Protein AF-A0A942S9T7-F1 (afdb_monomer)

Sequence (314 aa):
MVATYFDFAKIQVTQQSIENYLERGRLYEEGHFSYNDVGVSSKTFTFWKSRGLLDFLGKGKWGRLSFMQLTWVKFLETLRQLNVPVLTMQQLYESLFRDAVKNKLAYQKLDQKTNELKIKIKSGTASGDERYVYQSLEASLKNKEWMDILNAESSYFFEYIAHCIYTNERVDCFLHRDGTAHFYMVKQELENSESTYHHKKLEPHLYININQMLSEMIPDRLQAEFIKTDDKIDKREQEVLKQLRNKNVKTVTIHFNDRTKEIERVEFDEHGLIQGDKAEQVMRILGLDNYSTIEINTRDKKTLSFKRKQKRYI

Solvent-accessible surface area (backbone atoms only — not comparable to full-atom values): 18755 Å² total; per-residue (Å²): 144,78,90,82,87,71,82,75,87,81,66,88,86,41,75,69,53,53,53,52,48,56,52,49,48,45,55,46,66,39,58,78,41,56,66,58,81,65,73,46,46,73,68,56,53,51,51,40,48,78,65,58,66,46,59,86,61,50,84,89,58,89,66,47,32,15,51,62,57,42,54,54,54,39,48,54,49,52,38,49,75,72,67,51,54,69,67,39,53,41,50,45,40,42,62,28,35,52,46,20,38,73,71,33,45,46,57,55,53,51,52,52,53,36,50,56,41,51,48,32,51,73,71,67,72,46,54,73,64,52,52,52,50,35,52,54,45,59,53,44,76,69,35,58,70,61,46,56,52,47,18,65,75,36,30,56,58,55,53,53,53,50,44,36,71,74,70,71,41,48,37,44,35,39,37,36,84,90,43,54,70,50,76,42,81,46,54,89,91,50,81,82,68,50,73,84,60,49,72,66,66,75,51,78,57,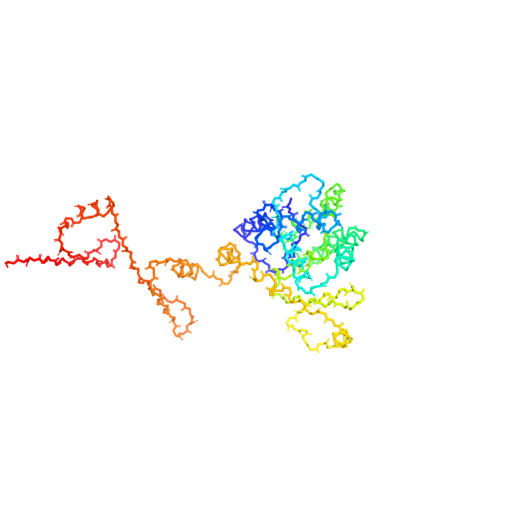49,81,46,58,48,58,60,60,50,53,76,70,48,49,84,69,50,42,65,69,64,62,77,68,52,96,84,63,48,76,69,54,53,51,50,60,53,47,77,67,36,91,38,43,79,47,76,50,78,40,58,35,94,86,81,67,45,83,72,47,78,49,75,48,72,61,80,86,76,64,67,73,65,35,54,52,51,30,60,76,69,71,54,60,87,68,48,48,78,48,78,53,70,80,54,104,85,46,75,46,76,51,78,47,74,68,77,88,131

Structure (mmCIF, N/CA/C/O backbone):
data_AF-A0A942S9T7-F1
#
_entry.id   AF-A0A942S9T7-F1
#
loop_
_atom_site.group_PDB
_atom_site.id
_atom_site.type_symbol
_atom_site.label_atom_id
_atom_site.label_alt_id
_atom_site.label_comp_id
_atom_site.label_asym_id
_atom_site.label_entity_id
_atom_site.label_seq_id
_atom_site.pdbx_PDB_ins_code
_atom_site.Cartn_x
_atom_site.Cartn_y
_atom_site.Cartn_z
_atom_site.occupancy
_atom_site.B_iso_or_equiv
_atom_site.auth_seq_id
_atom_site.auth_comp_id
_atom_site.auth_asym_id
_atom_site.auth_atom_id
_atom_site.pdbx_PDB_model_num
ATOM 1 N N . MET A 1 1 ? 1.225 -6.457 16.353 1.00 29.66 1 MET A N 1
ATOM 2 C CA . MET A 1 1 ? 0.580 -6.255 15.041 1.00 29.66 1 MET A CA 1
ATOM 3 C C . MET A 1 1 ? -0.928 -6.129 15.251 1.00 29.66 1 MET A C 1
ATOM 5 O O . MET A 1 1 ? -1.667 -7.075 15.029 1.00 29.66 1 MET A O 1
ATOM 9 N N . VAL A 1 2 ? -1.346 -5.007 15.861 1.00 28.50 2 VAL A N 1
ATOM 10 C CA . VAL A 1 2 ? -2.742 -4.637 16.197 1.00 28.50 2 VAL A CA 1
ATOM 11 C C . VAL A 1 2 ? -2.801 -3.104 16.372 1.00 28.50 2 VAL A C 1
ATOM 13 O O . VAL A 1 2 ? -1.810 -2.510 16.796 1.00 28.50 2 VAL A O 1
ATOM 16 N N . ALA A 1 3 ? -3.977 -2.507 16.130 1.00 26.41 3 ALA A N 1
ATOM 17 C CA . ALA A 1 3 ? -4.431 -1.173 16.572 1.00 26.41 3 ALA A CA 1
ATOM 18 C C . ALA A 1 3 ? -4.009 0.090 15.786 1.00 26.41 3 ALA A C 1
ATOM 20 O O . ALA A 1 3 ? -4.424 1.177 16.175 1.00 26.41 3 ALA A O 1
ATOM 21 N N . THR A 1 4 ? -3.263 0.002 14.681 1.00 34.31 4 THR A N 1
ATOM 22 C CA . THR A 1 4 ? -2.623 1.201 14.090 1.00 34.31 4 THR A CA 1
ATOM 23 C C . THR A 1 4 ? -3.216 1.706 12.769 1.00 34.31 4 THR A C 1
ATOM 25 O O . THR A 1 4 ? -3.069 2.886 12.471 1.00 34.31 4 THR A O 1
ATOM 28 N N . TYR A 1 5 ? -3.936 0.861 12.022 1.00 36.91 5 TYR A N 1
ATOM 29 C CA . TYR A 1 5 ? -4.553 1.190 10.721 1.00 36.91 5 TYR A CA 1
ATOM 30 C C . TYR A 1 5 ? -6.097 1.184 10.732 1.00 36.91 5 TYR A C 1
ATOM 32 O O . TYR A 1 5 ? -6.729 1.210 9.677 1.00 36.91 5 TYR A O 1
ATOM 40 N N . PHE A 1 6 ? -6.729 1.103 11.906 1.00 38.66 6 PHE A N 1
ATOM 41 C CA . PHE A 1 6 ? -8.144 0.734 12.022 1.00 38.66 6 PHE A CA 1
ATOM 42 C C . PHE A 1 6 ? -9.040 1.919 12.401 1.00 38.66 6 PHE A C 1
ATOM 44 O O . PHE A 1 6 ? -9.093 2.336 13.559 1.00 38.66 6 PHE A O 1
ATOM 51 N N . ASP A 1 7 ? -9.801 2.433 11.432 1.00 31.31 7 ASP A N 1
ATOM 52 C CA . ASP A 1 7 ? -10.897 3.365 11.707 1.00 31.31 7 ASP A CA 1
ATOM 53 C C . ASP A 1 7 ? -12.158 2.596 12.136 1.00 31.31 7 ASP A C 1
ATOM 55 O O . ASP A 1 7 ? -13.016 2.245 11.328 1.00 31.31 7 ASP A O 1
ATOM 59 N N . PHE A 1 8 ? -12.267 2.322 13.439 1.00 33.25 8 PHE A N 1
ATOM 60 C CA . PHE A 1 8 ? -13.356 1.554 14.065 1.00 33.25 8 PHE A CA 1
ATOM 61 C C . PHE A 1 8 ? -14.773 2.172 13.925 1.00 33.25 8 PHE A C 1
ATOM 63 O O . PHE A 1 8 ? -15.726 1.670 14.512 1.00 33.25 8 PHE A O 1
ATOM 70 N N . ALA A 1 9 ? -14.951 3.266 13.179 1.00 26.09 9 ALA A N 1
ATOM 71 C CA . ALA A 1 9 ? -16.137 4.122 13.229 1.00 26.09 9 ALA A CA 1
ATOM 72 C C . ALA A 1 9 ? -17.417 3.594 12.536 1.00 26.09 9 ALA A C 1
ATOM 74 O O . ALA A 1 9 ? -18.438 4.283 12.597 1.00 26.09 9 ALA A O 1
ATOM 75 N N . LYS A 1 10 ? -17.396 2.432 11.860 1.00 30.25 10 LYS A N 1
ATOM 76 C CA . LYS A 1 10 ? -18.531 1.937 11.039 1.00 30.25 10 LYS A CA 1
ATOM 77 C C . LYS A 1 10 ? -18.905 0.452 11.198 1.00 30.25 10 LYS A C 1
ATOM 79 O O . LYS A 1 10 ? -19.749 -0.028 10.450 1.00 30.25 10 LYS A O 1
ATOM 84 N N . ILE A 1 11 ? -18.315 -0.279 12.144 1.00 31.78 11 ILE A N 1
ATOM 85 C CA . ILE A 1 11 ? -18.480 -1.740 12.261 1.00 31.78 11 ILE A CA 1
ATOM 86 C C . ILE A 1 11 ? -19.243 -2.090 13.544 1.00 31.78 11 ILE A C 1
ATOM 88 O O . ILE A 1 11 ? -18.857 -1.648 14.625 1.00 31.78 11 ILE A O 1
ATOM 92 N N . GLN A 1 12 ? -20.289 -2.919 13.451 1.00 27.77 12 GLN A N 1
ATOM 93 C CA . GLN A 1 12 ? -20.875 -3.567 14.631 1.00 27.77 12 GLN A CA 1
ATOM 94 C C . GLN A 1 12 ? -19.981 -4.740 15.044 1.00 27.77 12 GLN A C 1
ATOM 96 O O . GLN A 1 12 ? -20.003 -5.805 14.429 1.00 27.77 12 GLN A O 1
ATOM 101 N N .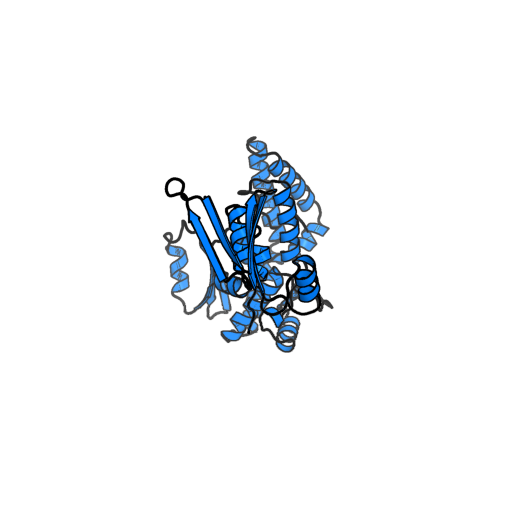 VAL A 1 13 ? -19.148 -4.520 16.061 1.00 31.50 13 VAL A N 1
ATOM 102 C CA . VAL A 1 13 ? -18.107 -5.473 16.452 1.00 31.50 13 VAL A CA 1
ATOM 103 C C . VAL A 1 13 ? -18.729 -6.719 17.087 1.00 31.50 13 VAL A C 1
ATOM 105 O O . VAL A 1 13 ? -19.276 -6.682 18.186 1.00 31.50 13 VAL A O 1
ATOM 108 N N . THR A 1 14 ? -18.607 -7.851 16.399 1.00 31.78 14 THR A N 1
ATOM 109 C CA . THR A 1 14 ? -18.905 -9.185 16.935 1.00 31.78 14 THR A CA 1
ATOM 110 C C . THR A 1 14 ? -17.604 -9.954 17.150 1.00 31.78 14 THR A C 1
ATOM 112 O O . THR A 1 14 ? -16.584 -9.663 16.526 1.00 31.78 14 THR A O 1
ATOM 115 N N . GLN A 1 15 ? -17.606 -10.982 18.000 1.00 29.36 15 GLN A N 1
ATOM 116 C CA . GLN A 1 15 ? -16.400 -11.795 18.219 1.00 29.36 15 GLN A CA 1
ATOM 117 C C . GLN A 1 15 ? -15.876 -12.419 16.908 1.00 29.36 15 GLN A C 1
ATOM 119 O O . GLN A 1 15 ? -14.675 -12.389 16.645 1.00 29.36 15 GLN A O 1
ATOM 124 N N . GLN A 1 16 ? -16.785 -12.864 16.033 1.00 28.80 16 GLN A N 1
ATOM 125 C CA . GLN A 1 16 ? -16.456 -13.363 14.695 1.00 28.80 16 GLN A CA 1
ATOM 126 C C . GLN A 1 16 ? -15.797 -12.287 13.816 1.00 28.80 16 GLN A C 1
ATOM 128 O O . GLN A 1 16 ? -14.856 -12.590 13.082 1.00 28.80 16 GLN A O 1
ATOM 133 N N . SER A 1 17 ? -16.252 -11.027 13.896 1.00 29.25 17 SER A N 1
ATOM 134 C CA . SER A 1 17 ? -15.614 -9.937 13.156 1.00 29.25 17 SER A CA 1
ATOM 135 C C . SER A 1 17 ? -14.206 -9.661 13.685 1.00 29.25 17 SER A C 1
ATOM 137 O O . SER A 1 17 ? -13.301 -9.492 12.879 1.00 29.25 17 SER A O 1
ATOM 139 N N . ILE A 1 18 ? -13.978 -9.681 15.008 1.00 31.16 18 ILE A N 1
ATOM 140 C CA . ILE A 1 18 ? -12.633 -9.511 15.601 1.00 31.16 18 ILE A CA 1
ATOM 141 C C . ILE A 1 18 ? -11.665 -10.582 15.078 1.00 31.16 18 ILE A C 1
ATOM 143 O O . ILE A 1 18 ? -10.558 -10.252 14.655 1.00 31.16 18 ILE A O 1
ATOM 147 N N . GLU A 1 19 ? -12.081 -11.849 15.043 1.00 29.02 19 GLU A N 1
ATOM 148 C CA . GLU A 1 19 ? -11.269 -12.947 14.502 1.00 29.02 19 GLU A CA 1
ATOM 149 C C . GLU A 1 19 ? -10.964 -12.747 13.005 1.00 29.02 19 GLU A C 1
ATOM 151 O O . GLU A 1 19 ? -9.804 -12.847 12.595 1.00 29.02 19 GLU A O 1
ATOM 156 N N . ASN A 1 20 ? -11.958 -12.337 12.206 1.00 36.00 20 ASN A N 1
ATOM 157 C CA . ASN A 1 20 ? -11.766 -11.973 10.798 1.00 36.00 20 ASN A CA 1
ATOM 158 C C . ASN A 1 20 ? -10.836 -10.753 10.617 1.00 36.00 20 ASN A C 1
ATOM 160 O O . ASN A 1 20 ? -10.041 -10.732 9.678 1.00 36.00 20 ASN A O 1
ATOM 164 N N . TYR A 1 21 ? -10.870 -9.751 11.507 1.00 38.91 21 TYR A N 1
ATOM 165 C CA . TYR A 1 21 ? -9.928 -8.621 11.481 1.00 38.91 21 TYR A CA 1
ATOM 166 C C . TYR A 1 21 ? -8.503 -9.044 11.852 1.00 38.91 21 TYR A C 1
ATOM 168 O O . TYR A 1 21 ? -7.550 -8.526 11.274 1.00 38.91 21 TYR A O 1
ATOM 176 N N . LEU A 1 22 ? -8.341 -10.019 12.750 1.00 34.03 22 LEU A N 1
ATOM 177 C CA . LEU A 1 22 ? -7.036 -10.583 13.100 1.00 34.03 22 LEU A CA 1
ATOM 178 C C . LEU A 1 22 ? -6.475 -11.496 11.994 1.00 34.03 22 LEU A C 1
ATOM 180 O O . LEU A 1 22 ? -5.258 -11.566 11.838 1.00 34.03 22 LEU A O 1
ATOM 184 N N . GLU A 1 23 ? -7.304 -12.182 11.199 1.00 37.53 23 GLU A N 1
ATOM 185 C CA . GLU A 1 23 ? -6.859 -12.803 9.934 1.00 37.53 23 GLU A CA 1
ATOM 186 C C . GLU A 1 23 ? -6.515 -11.748 8.863 1.00 37.53 23 GLU A C 1
ATOM 188 O O . GLU A 1 23 ? -5.448 -11.835 8.256 1.00 37.53 23 GLU A O 1
ATOM 193 N N . ARG A 1 24 ? -7.353 -10.711 8.676 1.00 47.66 24 ARG A N 1
ATOM 194 C CA . ARG A 1 24 ? -7.098 -9.591 7.743 1.00 47.66 24 ARG A CA 1
ATOM 195 C C . ARG A 1 24 ? -5.770 -8.891 8.028 1.00 47.66 24 ARG A C 1
ATOM 197 O O . ARG A 1 24 ? -4.967 -8.739 7.115 1.00 47.66 24 ARG A O 1
ATOM 204 N N . GLY A 1 25 ? -5.523 -8.504 9.280 1.00 46.16 25 GLY A N 1
ATOM 205 C CA . GLY A 1 25 ? -4.280 -7.842 9.691 1.00 46.16 25 GLY A CA 1
ATOM 206 C C . GLY A 1 25 ? -3.052 -8.679 9.337 1.00 46.16 25 GLY A C 1
ATOM 207 O O . GLY A 1 25 ? -2.141 -8.192 8.674 1.00 46.16 25 GLY A O 1
ATOM 208 N N . ARG A 1 26 ? -3.091 -9.984 9.639 1.00 41.38 26 ARG A N 1
ATOM 209 C CA . ARG A 1 26 ? -2.035 -10.926 9.246 1.00 41.38 26 ARG A CA 1
ATOM 210 C C . ARG A 1 26 ? -1.851 -11.015 7.726 1.00 41.38 26 ARG A C 1
ATOM 212 O O . ARG A 1 26 ? -0.716 -10.982 7.276 1.00 41.38 26 ARG A O 1
ATOM 219 N N . LEU A 1 27 ? -2.908 -11.019 6.913 1.00 48.50 27 LEU A N 1
ATOM 220 C CA . LEU A 1 27 ? -2.779 -10.969 5.443 1.00 48.50 27 LEU A CA 1
ATOM 221 C C . LEU A 1 27 ? -2.162 -9.656 4.908 1.00 48.50 27 LEU A C 1
ATOM 223 O O . LEU A 1 27 ? -1.470 -9.674 3.885 1.00 48.50 27 LEU A O 1
ATOM 227 N N . TYR A 1 28 ? -2.377 -8.524 5.585 1.00 55.62 28 TYR A N 1
ATOM 228 C CA . TYR A 1 28 ? -1.797 -7.230 5.201 1.00 55.62 28 TYR A CA 1
ATOM 229 C C . TYR A 1 28 ? -0.358 -7.017 5.701 1.00 55.62 28 TYR A C 1
ATOM 231 O O . TYR A 1 28 ? 0.386 -6.254 5.076 1.00 55.62 28 TYR A O 1
ATOM 239 N N . GLU A 1 29 ? 0.050 -7.699 6.775 1.00 52.91 29 GLU A N 1
ATOM 240 C CA . GLU A 1 29 ? 1.322 -7.477 7.485 1.00 52.91 29 GLU A CA 1
ATOM 241 C C . GLU A 1 29 ? 2.323 -8.651 7.353 1.00 52.91 29 GLU A C 1
ATOM 243 O O . GLU A 1 29 ? 3.531 -8.422 7.279 1.00 52.91 29 GLU A O 1
ATOM 248 N N . GLU A 1 30 ? 1.869 -9.906 7.246 1.00 60.19 30 GLU A N 1
ATOM 249 C CA . GLU A 1 30 ? 2.739 -11.083 7.096 1.00 60.19 30 GLU A CA 1
ATOM 250 C C . GLU A 1 30 ? 3.208 -11.303 5.647 1.00 60.19 30 GLU A C 1
ATOM 252 O O . GLU A 1 30 ? 2.481 -11.093 4.674 1.00 60.19 30 GLU A O 1
ATOM 257 N N . GLY A 1 31 ? 4.439 -11.800 5.495 1.00 63.34 31 GLY A N 1
ATOM 258 C CA . GLY A 1 31 ? 5.031 -12.110 4.195 1.00 63.34 31 GLY A CA 1
ATOM 259 C C . GLY A 1 31 ? 4.464 -13.385 3.565 1.00 63.34 31 GLY A C 1
ATOM 260 O O . GLY A 1 31 ? 4.981 -14.478 3.811 1.00 63.34 31 GLY A O 1
ATOM 261 N N . HIS A 1 32 ? 3.477 -13.242 2.678 1.00 69.81 32 HIS A N 1
ATOM 262 C CA . HIS A 1 32 ? 2.863 -14.358 1.939 1.00 69.81 32 HIS A CA 1
ATOM 263 C C . HIS A 1 32 ? 3.165 -14.365 0.434 1.00 69.81 32 HIS A C 1
ATOM 265 O O . HIS A 1 32 ? 3.254 -15.444 -0.153 1.00 69.81 32 HIS A O 1
ATOM 271 N N . PHE A 1 33 ? 3.416 -13.203 -0.172 1.00 75.81 33 PHE A N 1
ATOM 272 C CA . PHE A 1 33 ? 3.515 -13.024 -1.626 1.00 75.81 33 PHE A CA 1
ATOM 273 C C . PHE A 1 33 ? 4.956 -12.972 -2.156 1.00 75.81 33 PHE A C 1
ATOM 275 O O . PHE A 1 33 ? 5.915 -12.754 -1.415 1.00 75.81 33 PHE A O 1
ATOM 282 N N . SER A 1 34 ? 5.121 -13.128 -3.467 1.00 83.94 34 SER A N 1
ATOM 283 C CA . SER A 1 34 ? 6.378 -12.950 -4.197 1.00 83.94 34 SER A CA 1
ATOM 284 C C . SER A 1 34 ? 6.295 -11.766 -5.159 1.00 83.94 34 SER A C 1
ATOM 286 O O . SER A 1 34 ? 5.243 -11.473 -5.716 1.00 83.94 34 SER A O 1
ATOM 288 N N . TYR A 1 35 ? 7.425 -11.116 -5.446 1.00 85.00 35 TYR A N 1
ATOM 289 C CA . TYR A 1 35 ? 7.493 -10.086 -6.493 1.00 85.00 35 TYR A CA 1
ATOM 290 C C . TYR A 1 35 ? 7.140 -10.642 -7.890 1.00 85.00 35 TYR A C 1
ATOM 292 O O . TYR A 1 35 ? 6.641 -9.904 -8.738 1.00 85.00 35 TYR A O 1
ATOM 300 N N . ASN A 1 36 ? 7.331 -11.949 -8.112 1.00 85.12 36 ASN A N 1
ATOM 301 C CA . ASN A 1 36 ? 6.907 -12.628 -9.341 1.00 85.12 36 ASN A CA 1
ATOM 302 C C . ASN A 1 36 ? 5.379 -12.587 -9.539 1.00 85.12 36 ASN A C 1
ATOM 304 O O . ASN A 1 36 ? 4.925 -12.604 -10.681 1.00 85.12 36 ASN A O 1
ATOM 308 N N . ASP A 1 37 ? 4.593 -12.508 -8.458 1.00 81.19 37 ASP A N 1
ATOM 309 C CA . ASP A 1 37 ? 3.123 -12.580 -8.499 1.00 81.19 37 ASP A CA 1
ATOM 310 C C . ASP A 1 37 ? 2.506 -11.347 -9.188 1.00 81.19 37 ASP A C 1
ATOM 312 O O . ASP A 1 37 ? 1.373 -11.392 -9.658 1.00 81.19 37 ASP A O 1
ATOM 316 N N . VAL A 1 38 ? 3.279 -10.259 -9.299 1.00 86.00 38 VAL A N 1
ATOM 317 C CA . VAL A 1 38 ? 2.936 -9.025 -10.029 1.00 86.00 38 VAL A CA 1
ATOM 318 C C . VAL A 1 38 ? 3.792 -8.828 -11.292 1.00 86.00 38 VAL A C 1
ATOM 320 O O . VAL A 1 38 ? 3.919 -7.716 -11.797 1.00 86.00 38 VAL A O 1
ATOM 323 N N . GLY A 1 39 ? 4.391 -9.906 -11.814 1.00 86.06 39 GLY A N 1
ATOM 324 C CA . GLY A 1 39 ? 5.136 -9.927 -13.082 1.00 86.06 39 GLY A CA 1
ATOM 325 C C . GLY A 1 39 ? 6.563 -9.364 -13.031 1.00 86.06 39 GLY A C 1
ATOM 326 O O . GLY A 1 39 ? 7.243 -9.309 -14.057 1.00 86.06 39 GLY A O 1
ATOM 327 N N . VAL A 1 40 ? 7.052 -8.959 -11.857 1.00 90.75 40 VAL A N 1
ATOM 328 C CA . VAL A 1 40 ? 8.379 -8.347 -11.698 1.00 90.75 40 VAL A CA 1
ATOM 329 C C . VAL A 1 40 ? 9.466 -9.421 -11.729 1.00 90.75 40 VAL A C 1
ATOM 331 O O . VAL A 1 40 ? 9.366 -10.443 -11.059 1.00 90.75 40 VAL A O 1
ATOM 334 N N . SER A 1 41 ? 10.553 -9.186 -12.471 1.00 92.19 41 SER A N 1
ATOM 335 C CA . SER A 1 41 ? 11.688 -10.120 -12.496 1.00 92.19 41 SER A CA 1
ATOM 336 C C . SER A 1 41 ? 12.594 -9.970 -11.268 1.00 92.19 41 SER A C 1
ATOM 338 O O . SER A 1 41 ? 12.790 -8.867 -10.755 1.00 92.19 41 SER A O 1
ATOM 340 N N . SER A 1 42 ? 13.268 -11.053 -10.867 1.00 90.25 42 SER A N 1
ATOM 341 C CA . SER A 1 42 ? 14.270 -11.026 -9.785 1.00 90.25 42 SER A CA 1
ATOM 342 C C . SER A 1 42 ? 15.388 -9.993 -10.015 1.00 90.25 42 SER A C 1
ATOM 344 O O . SER A 1 42 ? 15.856 -9.354 -9.070 1.00 90.25 42 SER A O 1
ATOM 346 N N . LYS A 1 43 ? 15.770 -9.750 -11.281 1.00 92.94 43 LYS A N 1
ATOM 347 C CA . LYS A 1 43 ? 16.740 -8.705 -11.655 1.00 92.94 43 LYS A CA 1
ATOM 348 C C . LYS A 1 43 ? 16.173 -7.302 -11.409 1.00 92.94 43 LYS A C 1
ATOM 350 O O . LYS A 1 43 ? 16.853 -6.473 -10.812 1.00 92.94 43 LYS A O 1
ATOM 355 N N . THR A 1 44 ? 14.925 -7.061 -11.816 1.00 94.38 44 THR A N 1
ATOM 356 C CA . THR A 1 44 ? 14.204 -5.791 -11.611 1.00 94.38 44 THR A CA 1
ATOM 357 C C . THR A 1 44 ? 14.040 -5.486 -10.120 1.00 94.38 44 THR A C 1
ATOM 359 O O . THR A 1 44 ? 14.398 -4.402 -9.667 1.00 94.38 44 THR A O 1
ATOM 362 N N . PHE A 1 45 ? 13.589 -6.470 -9.339 1.00 92.81 45 PHE A N 1
ATOM 363 C CA . PHE A 1 45 ? 13.410 -6.352 -7.892 1.00 92.81 45 PHE A CA 1
ATOM 364 C C . PHE A 1 45 ? 14.736 -6.077 -7.162 1.00 92.81 45 PHE A C 1
ATOM 366 O O . PHE A 1 45 ? 14.821 -5.170 -6.333 1.00 92.81 45 PHE A O 1
ATOM 373 N N . THR A 1 46 ? 15.806 -6.797 -7.521 1.00 91.44 46 THR A N 1
ATOM 374 C CA . THR A 1 46 ? 17.155 -6.569 -6.969 1.00 91.44 46 THR A CA 1
ATOM 375 C C . THR A 1 46 ? 17.683 -5.176 -7.325 1.00 91.44 46 THR A C 1
ATOM 377 O O . THR A 1 46 ? 18.250 -4.497 -6.468 1.00 91.44 46 THR A O 1
ATOM 380 N N . PHE A 1 47 ? 17.450 -4.710 -8.557 1.00 94.38 47 PHE A N 1
ATOM 381 C CA . PHE A 1 47 ? 17.803 -3.357 -8.982 1.00 94.38 47 PHE A CA 1
ATOM 382 C C . PHE A 1 47 ? 17.063 -2.295 -8.157 1.00 94.38 47 PHE A C 1
ATOM 384 O O . PHE A 1 47 ? 17.715 -1.426 -7.581 1.00 94.38 47 PHE A O 1
ATOM 391 N N . TRP A 1 48 ? 15.739 -2.387 -8.009 1.00 95.19 48 TRP A N 1
ATOM 392 C CA . TRP A 1 48 ? 14.969 -1.457 -7.173 1.00 95.19 48 TRP A CA 1
ATOM 393 C C . TRP A 1 48 ? 15.422 -1.461 -5.709 1.00 95.19 48 TRP A C 1
ATOM 395 O O . TRP A 1 48 ? 15.590 -0.390 -5.122 1.00 95.19 48 TRP A O 1
ATOM 405 N N . LYS A 1 49 ? 15.728 -2.637 -5.143 1.00 91.69 49 LYS A N 1
ATOM 406 C CA . LYS A 1 49 ? 16.294 -2.752 -3.792 1.00 91.69 49 LYS A CA 1
ATOM 407 C C . LYS A 1 49 ? 17.657 -2.056 -3.679 1.00 91.69 49 LYS A C 1
ATOM 409 O O . LYS A 1 49 ? 17.888 -1.333 -2.718 1.00 91.69 49 LYS A O 1
ATOM 414 N N . SER A 1 50 ? 18.525 -2.183 -4.687 1.00 91.94 50 SER A N 1
ATOM 415 C CA . SER A 1 50 ? 19.813 -1.463 -4.747 1.00 91.94 50 SER A CA 1
ATOM 416 C C . SER A 1 50 ? 19.681 0.060 -4.924 1.00 91.94 50 SER A C 1
ATOM 418 O O . SER A 1 50 ? 20.633 0.793 -4.668 1.00 91.94 50 SER A O 1
ATOM 420 N N . ARG A 1 51 ? 18.502 0.548 -5.339 1.00 94.56 51 ARG A N 1
ATOM 421 C CA . ARG A 1 51 ? 18.169 1.975 -5.501 1.00 94.56 51 ARG A CA 1
ATOM 422 C C . ARG A 1 51 ? 17.395 2.560 -4.310 1.00 94.56 51 ARG A C 1
ATOM 424 O O . ARG A 1 51 ? 16.989 3.717 -4.372 1.00 94.56 51 ARG A O 1
ATOM 431 N N . GLY A 1 52 ? 17.196 1.791 -3.238 1.00 93.06 52 GLY A N 1
ATOM 432 C CA . GLY A 1 52 ? 16.507 2.243 -2.023 1.00 93.06 52 GLY A CA 1
ATOM 433 C C . GLY A 1 52 ? 14.982 2.347 -2.143 1.00 93.06 52 GLY A C 1
ATOM 434 O O . GLY A 1 52 ? 14.337 2.872 -1.245 1.00 93.06 52 GLY A O 1
ATOM 435 N N . LEU A 1 53 ? 14.387 1.828 -3.226 1.00 94.50 53 LEU A N 1
ATOM 436 C CA . LEU A 1 53 ? 12.935 1.866 -3.479 1.00 94.50 53 LEU A CA 1
ATOM 437 C C . LEU A 1 53 ? 12.132 0.850 -2.647 1.00 94.50 53 LEU A C 1
ATOM 439 O O . LEU A 1 53 ? 10.917 0.752 -2.798 1.00 94.50 53 LEU A O 1
ATOM 443 N N . LEU A 1 54 ? 12.823 0.040 -1.840 1.00 92.00 54 LEU A N 1
ATOM 444 C CA . LEU A 1 54 ? 12.290 -1.094 -1.078 1.00 92.00 54 LEU A CA 1
ATOM 445 C C . LEU A 1 54 ? 12.948 -1.181 0.316 1.00 92.00 54 LEU A C 1
ATOM 447 O O . LEU A 1 54 ? 13.110 -2.274 0.864 1.00 92.00 54 LEU A O 1
ATOM 451 N N . ASP A 1 55 ? 13.384 -0.045 0.880 1.00 87.56 55 ASP A N 1
ATOM 452 C CA . ASP A 1 55 ? 14.130 -0.014 2.151 1.00 87.56 55 ASP A CA 1
ATOM 453 C C . ASP A 1 55 ? 13.310 -0.556 3.337 1.00 87.56 55 ASP A C 1
ATOM 455 O O . ASP A 1 55 ? 13.893 -1.126 4.261 1.00 87.56 55 ASP A O 1
ATOM 459 N N . PHE A 1 56 ? 11.973 -0.480 3.276 1.00 80.38 56 PHE A N 1
ATOM 460 C CA . PHE A 1 56 ? 11.053 -1.078 4.258 1.00 80.38 56 PHE A CA 1
ATOM 461 C C . PHE A 1 56 ? 11.216 -2.603 4.424 1.00 80.38 56 PHE A C 1
ATOM 463 O O . PHE A 1 56 ? 10.840 -3.159 5.451 1.00 80.38 56 PHE A O 1
ATOM 470 N N . LEU A 1 57 ? 11.819 -3.307 3.455 1.00 78.38 57 LEU A N 1
ATOM 471 C CA . LEU A 1 57 ? 12.143 -4.733 3.599 1.00 78.38 57 LEU A CA 1
ATOM 472 C C . LEU A 1 57 ? 13.333 -4.978 4.540 1.00 78.38 57 LEU A C 1
ATOM 474 O O . LEU A 1 57 ? 13.532 -6.099 5.008 1.00 78.38 57 LEU A O 1
ATOM 478 N N . GLY A 1 58 ? 14.146 -3.958 4.807 1.00 67.25 58 GLY A N 1
ATOM 479 C CA . GLY A 1 58 ? 15.366 -4.071 5.592 1.00 67.25 58 GLY A CA 1
ATOM 480 C C . GLY A 1 58 ? 16.512 -4.809 4.884 1.00 67.25 58 GLY A C 1
ATOM 481 O O . GLY A 1 58 ? 16.383 -5.452 3.829 1.00 67.25 58 GLY A O 1
ATOM 482 N N . LYS A 1 59 ? 17.696 -4.709 5.495 1.00 56.53 59 LYS A N 1
ATOM 483 C CA . LYS A 1 59 ? 18.910 -5.396 5.034 1.00 56.53 59 LYS A CA 1
ATOM 484 C C . LYS A 1 59 ? 18.781 -6.905 5.282 1.00 56.53 59 LYS A C 1
ATOM 486 O O . LYS A 1 59 ? 18.191 -7.337 6.265 1.00 56.53 59 LYS A O 1
ATOM 491 N N . GLY A 1 60 ? 19.308 -7.718 4.368 1.00 51.56 60 GLY A N 1
ATOM 492 C CA . GLY A 1 60 ? 19.330 -9.184 4.488 1.00 51.56 60 GLY A CA 1
ATOM 493 C C . GLY A 1 60 ? 18.017 -9.921 4.178 1.00 51.56 60 GLY A C 1
ATOM 494 O O . GLY A 1 60 ? 18.087 -11.013 3.621 1.00 51.56 60 GLY A O 1
ATOM 495 N N . LYS A 1 61 ? 16.826 -9.354 4.445 1.00 58.06 61 LYS A N 1
ATOM 496 C CA . LYS A 1 61 ? 15.556 -10.048 4.142 1.00 58.06 61 LYS A CA 1
ATOM 497 C C . LYS A 1 61 ? 15.360 -10.225 2.627 1.00 58.06 61 LYS A C 1
ATOM 499 O O . LYS A 1 61 ? 15.057 -9.266 1.916 1.00 58.06 61 LYS A O 1
ATOM 504 N N . TRP A 1 62 ? 15.467 -11.460 2.146 1.00 60.81 62 TRP A N 1
ATOM 505 C CA . TRP A 1 62 ? 14.901 -11.921 0.869 1.00 60.81 62 TRP A CA 1
ATOM 506 C C . TRP A 1 62 ? 13.555 -12.610 1.139 1.00 60.81 62 TRP A C 1
ATOM 508 O O . TRP A 1 62 ? 13.318 -13.747 0.744 1.00 60.81 62 TRP A O 1
ATOM 518 N N . GLY A 1 63 ? 12.720 -11.937 1.935 1.00 62.78 63 GLY A N 1
ATOM 519 C CA . GLY A 1 63 ? 11.443 -12.459 2.405 1.00 62.78 63 GLY A CA 1
ATOM 520 C C . GLY A 1 63 ? 10.326 -12.279 1.384 1.00 62.78 63 GLY A C 1
ATOM 521 O O . GLY A 1 63 ? 10.402 -11.424 0.500 1.00 62.78 63 GLY A O 1
ATOM 522 N N . ARG A 1 64 ? 9.271 -13.073 1.564 1.00 74.56 64 ARG A N 1
ATOM 523 C CA . ARG A 1 64 ? 7.963 -12.821 0.960 1.00 74.56 64 ARG A CA 1
ATOM 524 C C . ARG A 1 64 ? 7.443 -11.439 1.369 1.00 74.56 64 ARG A C 1
ATOM 526 O O . ARG A 1 64 ? 7.706 -10.982 2.480 1.00 74.56 64 ARG A O 1
ATOM 533 N N . LEU A 1 65 ? 6.695 -10.817 0.472 1.00 80.81 65 LEU A N 1
ATOM 534 C CA . LEU A 1 65 ? 6.063 -9.515 0.650 1.00 80.81 65 LEU A CA 1
ATOM 535 C C . LEU A 1 65 ? 4.722 -9.681 1.371 1.00 80.81 65 LEU A C 1
ATOM 537 O O . LEU A 1 65 ? 4.004 -10.654 1.120 1.00 80.81 65 LEU A O 1
ATOM 541 N N . SER A 1 66 ? 4.361 -8.728 2.228 1.00 79.25 66 SER A N 1
ATOM 542 C CA . SER A 1 66 ? 2.961 -8.570 2.643 1.00 79.25 66 SER A CA 1
ATOM 543 C C . SER A 1 66 ? 2.127 -7.966 1.507 1.00 79.25 66 SER A C 1
ATOM 545 O O . SER A 1 66 ? 2.694 -7.448 0.539 1.00 79.25 66 SER A O 1
ATOM 547 N N . PHE A 1 67 ? 0.791 -7.996 1.592 1.00 79.69 67 PHE A N 1
ATOM 548 C CA . PHE A 1 67 ? -0.043 -7.403 0.536 1.00 79.69 67 PHE A CA 1
ATOM 549 C C . PHE A 1 67 ? 0.277 -5.912 0.323 1.00 79.69 67 PHE A C 1
ATOM 551 O O . PHE A 1 67 ? 0.491 -5.486 -0.808 1.00 79.69 67 PHE A O 1
ATOM 558 N N . MET A 1 68 ? 0.423 -5.135 1.404 1.00 83.94 68 MET A N 1
ATOM 559 C CA . MET A 1 68 ? 0.775 -3.707 1.334 1.00 83.94 68 MET A CA 1
ATOM 560 C C . MET A 1 68 ? 2.139 -3.477 0.661 1.00 83.94 68 MET A C 1
ATOM 562 O O . MET A 1 68 ? 2.311 -2.558 -0.135 1.00 83.94 68 MET A O 1
ATOM 566 N N . GLN A 1 69 ? 3.113 -4.348 0.922 1.00 87.94 69 GLN A N 1
ATOM 567 C CA . GLN A 1 69 ? 4.428 -4.282 0.280 1.00 87.94 69 GLN A CA 1
ATOM 568 C C . GLN A 1 69 ? 4.363 -4.670 -1.208 1.00 87.94 69 GLN A C 1
ATOM 570 O O . GLN A 1 69 ? 5.071 -4.090 -2.033 1.00 87.94 69 GLN A O 1
ATOM 575 N N . LEU A 1 70 ? 3.501 -5.627 -1.565 1.00 88.12 70 LEU A N 1
ATOM 576 C CA . LEU A 1 70 ? 3.279 -6.061 -2.943 1.00 88.12 70 LEU A CA 1
ATOM 577 C C . LEU A 1 70 ? 2.614 -4.966 -3.793 1.00 88.12 70 LEU A C 1
ATOM 579 O O . LEU A 1 70 ? 2.976 -4.813 -4.960 1.00 88.12 70 LEU A O 1
ATOM 583 N N . THR A 1 71 ? 1.689 -4.172 -3.237 1.00 90.62 71 THR A N 1
ATOM 584 C CA . THR A 1 71 ? 1.003 -3.106 -3.998 1.00 90.62 71 THR A CA 1
ATOM 585 C C . THR A 1 71 ? 1.960 -1.988 -4.400 1.00 90.62 71 THR A C 1
ATOM 587 O O . THR A 1 71 ? 1.863 -1.478 -5.516 1.00 90.62 71 THR A O 1
ATOM 590 N N . TRP A 1 72 ? 2.964 -1.677 -3.572 1.00 94.75 72 TRP A N 1
ATOM 591 C CA . TRP A 1 72 ? 4.056 -0.782 -3.967 1.00 94.75 72 TRP A CA 1
ATOM 592 C C . TRP A 1 72 ? 4.931 -1.384 -5.079 1.00 94.75 72 TRP A C 1
ATOM 594 O O . TRP A 1 72 ? 5.304 -0.688 -6.021 1.00 94.75 72 TRP A O 1
ATOM 604 N N . VAL A 1 73 ? 5.214 -2.691 -5.035 1.00 93.94 73 VAL A N 1
ATOM 605 C CA . VAL A 1 73 ? 5.981 -3.384 -6.091 1.00 93.94 73 VAL A CA 1
ATOM 606 C C . VAL A 1 73 ? 5.218 -3.405 -7.428 1.00 93.94 73 VAL A C 1
ATOM 608 O O . VAL A 1 73 ? 5.827 -3.160 -8.470 1.00 93.94 73 VAL A O 1
ATOM 611 N N . LYS A 1 74 ? 3.890 -3.595 -7.419 1.00 93.81 74 LYS A N 1
ATOM 612 C CA . LYS A 1 74 ? 3.022 -3.424 -8.603 1.00 93.81 74 LYS A CA 1
ATOM 613 C C . LYS A 1 74 ? 2.983 -1.970 -9.087 1.00 93.81 74 LYS A C 1
ATOM 615 O O . LYS A 1 74 ? 2.990 -1.741 -10.296 1.00 93.81 74 LYS A O 1
ATOM 620 N N . PHE A 1 75 ? 2.970 -0.989 -8.184 1.00 95.50 75 PHE A N 1
ATOM 621 C CA . PHE A 1 75 ? 2.995 0.430 -8.551 1.00 95.50 75 PHE A CA 1
ATOM 622 C C . PHE A 1 75 ? 4.312 0.809 -9.246 1.00 95.50 75 PHE A C 1
ATOM 624 O O . PHE A 1 75 ? 4.283 1.396 -10.327 1.00 95.50 75 PHE A O 1
ATOM 631 N N . LEU A 1 76 ? 5.464 0.373 -8.717 1.00 96.31 76 LEU A N 1
ATOM 632 C CA . LEU A 1 76 ? 6.768 0.514 -9.382 1.00 96.31 76 LEU A CA 1
ATOM 633 C C . LEU A 1 76 ? 6.805 -0.164 -10.762 1.00 96.31 76 LEU A C 1
ATOM 635 O O . LEU A 1 76 ? 7.379 0.386 -11.701 1.00 96.31 76 LEU A O 1
ATOM 639 N N . GLU A 1 77 ? 6.179 -1.334 -10.909 1.00 95.38 77 GLU A N 1
ATOM 640 C CA . GLU A 1 77 ? 6.082 -2.037 -12.192 1.00 95.38 77 GLU A CA 1
ATOM 641 C C . GLU A 1 77 ? 5.188 -1.294 -13.195 1.00 95.38 77 GLU A C 1
ATOM 643 O O . GLU A 1 77 ? 5.574 -1.133 -14.350 1.00 95.38 77 GLU A O 1
ATOM 648 N N . THR A 1 78 ? 4.056 -0.751 -12.746 1.00 94.50 78 THR A N 1
ATOM 649 C CA . THR A 1 78 ? 3.161 0.094 -13.558 1.00 94.50 78 THR A CA 1
ATOM 650 C C . THR A 1 78 ? 3.897 1.346 -14.047 1.00 94.50 78 THR A C 1
ATOM 652 O O . THR A 1 78 ? 3.913 1.635 -15.242 1.00 94.50 78 THR A O 1
ATOM 655 N N . LEU A 1 79 ? 4.608 2.041 -13.151 1.00 94.88 79 LEU A N 1
ATOM 656 C CA . LEU A 1 79 ? 5.469 3.175 -13.499 1.00 94.88 79 LEU A CA 1
ATOM 657 C C . LEU A 1 79 ? 6.559 2.778 -14.514 1.00 94.88 79 LEU A C 1
ATOM 659 O O . LEU A 1 79 ? 6.810 3.507 -15.473 1.00 94.88 79 LEU A O 1
ATOM 663 N N . ARG A 1 80 ? 7.184 1.603 -14.350 1.00 95.06 80 ARG A N 1
ATOM 664 C CA . ARG A 1 80 ? 8.211 1.089 -15.273 1.00 95.06 80 ARG A CA 1
ATOM 665 C C . ARG A 1 80 ? 7.642 0.787 -16.661 1.00 95.06 80 ARG A C 1
ATOM 667 O O . ARG A 1 80 ? 8.306 1.075 -17.653 1.00 95.06 80 ARG A O 1
ATOM 674 N N . GLN A 1 81 ? 6.436 0.227 -16.743 1.00 94.25 81 GLN A N 1
ATOM 675 C CA . GLN A 1 81 ? 5.739 -0.041 -18.008 1.00 94.25 81 GLN A CA 1
ATOM 676 C C . GLN A 1 81 ? 5.330 1.257 -18.724 1.00 94.25 81 GLN A C 1
ATOM 678 O O . GLN A 1 81 ? 5.413 1.333 -19.948 1.00 94.25 81 GLN A O 1
ATOM 683 N N . LEU A 1 82 ? 5.008 2.311 -17.968 1.00 93.44 82 LEU A N 1
ATOM 684 C CA . LEU A 1 82 ? 4.788 3.674 -18.470 1.00 93.44 82 LEU A CA 1
ATOM 685 C C . LEU A 1 82 ? 6.095 4.445 -18.781 1.00 93.44 82 LEU A C 1
ATOM 687 O O . LEU A 1 82 ? 6.049 5.640 -19.062 1.00 93.44 82 LEU A O 1
ATOM 691 N N . ASN A 1 83 ? 7.257 3.777 -18.765 1.00 94.12 83 ASN A N 1
ATOM 692 C CA . ASN A 1 83 ? 8.592 4.344 -19.016 1.00 94.12 83 ASN A CA 1
ATOM 693 C C . ASN A 1 83 ? 9.009 5.487 -18.064 1.00 94.12 83 ASN A C 1
ATOM 695 O O . ASN A 1 83 ? 9.863 6.308 -18.405 1.00 94.12 83 ASN A O 1
ATOM 699 N N . VAL A 1 84 ? 8.452 5.532 -16.849 1.00 94.81 84 VAL A N 1
ATOM 700 C CA . VAL A 1 84 ? 8.829 6.522 -15.829 1.00 94.81 84 VAL A CA 1
ATOM 701 C C . VAL A 1 84 ? 10.285 6.290 -15.378 1.00 94.81 84 VAL A C 1
ATOM 703 O O . VAL A 1 84 ? 10.649 5.152 -15.061 1.00 94.81 84 VAL A O 1
ATOM 706 N N . PRO A 1 85 ? 11.140 7.331 -15.310 1.00 94.19 85 PRO A N 1
ATOM 707 C CA . PRO A 1 85 ? 12.525 7.182 -14.871 1.00 94.19 85 PRO A CA 1
ATOM 708 C C . PRO A 1 85 ? 12.656 6.674 -13.429 1.00 94.19 85 PRO A C 1
ATOM 710 O O . PRO A 1 85 ? 11.910 7.073 -12.535 1.00 94.19 85 PRO A O 1
ATOM 713 N N . VAL A 1 86 ? 13.694 5.873 -13.160 1.00 95.38 86 VAL A N 1
ATOM 714 C CA . VAL A 1 86 ? 13.986 5.390 -11.795 1.00 95.38 86 VAL A CA 1
ATOM 715 C C . VAL A 1 86 ? 14.261 6.533 -10.807 1.00 95.38 86 VAL A C 1
ATOM 717 O O . VAL A 1 86 ? 13.921 6.412 -9.636 1.00 95.38 86 VAL A O 1
ATOM 720 N N . LEU A 1 87 ? 14.803 7.663 -11.275 1.00 94.75 87 LEU A N 1
ATOM 721 C CA . LEU A 1 87 ? 15.001 8.864 -10.453 1.00 94.75 87 LEU A CA 1
ATOM 722 C C . LEU A 1 87 ? 13.660 9.423 -9.949 1.00 94.75 87 LEU A C 1
ATOM 724 O O . LEU A 1 87 ? 13.533 9.738 -8.769 1.00 94.75 87 LEU A O 1
ATOM 728 N N . THR A 1 88 ? 12.638 9.444 -10.807 1.00 95.12 88 THR A N 1
ATOM 729 C CA . THR A 1 88 ? 11.269 9.819 -10.434 1.00 95.12 88 THR A CA 1
ATOM 730 C C . THR A 1 88 ? 10.680 8.832 -9.432 1.00 95.12 88 THR A C 1
ATOM 732 O O . THR A 1 88 ? 10.156 9.248 -8.406 1.00 95.12 88 THR A O 1
ATOM 735 N N . MET A 1 89 ? 10.857 7.521 -9.638 1.00 96.31 89 MET A N 1
ATOM 736 C CA . MET A 1 89 ? 10.455 6.515 -8.640 1.00 96.31 89 MET A CA 1
ATOM 737 C C . MET A 1 89 ? 11.116 6.758 -7.269 1.00 96.31 89 MET A C 1
ATOM 739 O O . MET A 1 89 ? 10.483 6.538 -6.240 1.00 96.31 89 MET A O 1
ATOM 743 N N . GLN A 1 90 ? 12.370 7.231 -7.237 1.00 95.88 90 GLN A N 1
ATOM 744 C CA . GLN A 1 90 ? 13.080 7.553 -5.993 1.00 95.88 90 GLN A CA 1
ATOM 745 C C . GLN A 1 90 ? 12.532 8.823 -5.323 1.00 95.88 90 GLN A C 1
ATOM 747 O O . GLN A 1 90 ? 12.375 8.826 -4.106 1.00 95.88 90 GLN A O 1
ATOM 752 N N . GLN A 1 91 ? 12.159 9.856 -6.088 1.00 94.62 91 GLN A N 1
ATOM 753 C CA . GLN A 1 91 ? 11.463 11.045 -5.564 1.00 94.62 91 GLN A CA 1
ATOM 754 C C . GLN A 1 91 ? 10.090 10.686 -4.962 1.00 94.62 91 GLN A C 1
ATOM 756 O O . GLN A 1 91 ? 9.725 11.180 -3.891 1.00 94.62 91 GLN A O 1
ATOM 761 N N . LEU A 1 92 ? 9.353 9.773 -5.607 1.00 95.06 92 LEU A N 1
ATOM 762 C CA . LEU A 1 92 ? 8.091 9.238 -5.086 1.00 95.06 92 LEU A CA 1
ATOM 763 C C . LEU A 1 92 ? 8.297 8.406 -3.814 1.00 95.06 92 LEU A C 1
ATOM 765 O O . LEU A 1 92 ? 7.530 8.545 -2.868 1.00 95.06 92 LEU A O 1
ATOM 769 N N . TYR A 1 93 ? 9.348 7.584 -3.741 1.00 95.50 93 TYR A N 1
ATOM 770 C CA . TYR A 1 93 ? 9.671 6.854 -2.511 1.00 95.50 93 TYR A CA 1
ATOM 771 C C . TYR A 1 93 ? 10.030 7.799 -1.352 1.00 95.50 93 TYR A C 1
ATOM 773 O O . TYR A 1 93 ? 9.580 7.601 -0.225 1.00 95.50 93 TYR A O 1
ATOM 781 N N . GLU A 1 94 ? 10.808 8.849 -1.620 1.00 94.56 94 GLU A N 1
ATOM 782 C CA . GLU A 1 94 ? 11.210 9.828 -0.607 1.00 94.56 94 GLU A CA 1
ATOM 783 C C . GLU A 1 94 ? 9.989 10.541 -0.003 1.00 94.56 94 GLU A C 1
ATOM 785 O O . GLU A 1 94 ? 9.796 10.523 1.213 1.00 94.56 94 GLU A O 1
ATOM 790 N N . SER A 1 95 ? 9.114 11.073 -0.860 1.00 93.38 95 SER A N 1
ATOM 791 C CA . SER A 1 95 ? 7.906 11.811 -0.462 1.00 93.38 95 SER A CA 1
ATOM 792 C C . SER A 1 95 ? 6.805 10.932 0.150 1.00 93.38 95 SER A C 1
ATOM 794 O O . SER A 1 95 ? 6.126 11.366 1.080 1.00 93.38 95 SER A O 1
ATOM 796 N N . LEU A 1 96 ? 6.626 9.691 -0.318 1.00 93.25 96 LEU A N 1
ATOM 797 C CA . LEU A 1 96 ? 5.577 8.797 0.191 1.00 93.25 96 LEU A CA 1
ATOM 798 C C . LEU A 1 96 ? 6.003 8.003 1.434 1.00 93.25 96 LEU A C 1
ATOM 800 O O . LEU A 1 96 ? 5.155 7.730 2.283 1.00 93.25 96 LEU A O 1
ATOM 804 N N . PHE A 1 97 ? 7.285 7.639 1.562 1.00 93.56 97 PHE A N 1
ATOM 805 C CA . PHE A 1 97 ? 7.796 6.811 2.663 1.00 93.56 97 PHE A CA 1
ATOM 806 C C . PHE A 1 97 ? 8.696 7.601 3.619 1.00 93.56 97 PHE A C 1
ATOM 808 O O . PHE A 1 97 ? 8.391 7.674 4.807 1.00 93.56 97 PHE A O 1
ATOM 815 N N . ARG A 1 98 ? 9.792 8.225 3.159 1.00 93.06 98 ARG A N 1
ATOM 816 C CA . ARG A 1 98 ? 10.741 8.870 4.096 1.00 93.06 98 ARG A CA 1
ATOM 817 C C . ARG A 1 98 ? 10.162 10.111 4.767 1.00 93.06 98 ARG A C 1
ATOM 819 O O . ARG A 1 98 ? 10.339 10.273 5.975 1.00 93.06 98 ARG A O 1
ATOM 826 N N . ASP A 1 99 ? 9.413 10.934 4.037 1.00 93.69 99 ASP A N 1
ATOM 827 C CA . ASP A 1 99 ? 8.698 12.071 4.623 1.00 93.69 99 ASP A CA 1
ATOM 828 C C . ASP A 1 99 ? 7.576 11.633 5.585 1.00 93.69 99 ASP A C 1
ATOM 830 O O . ASP A 1 99 ? 7.282 12.358 6.534 1.00 93.69 99 ASP A O 1
ATOM 834 N N . ALA A 1 100 ? 6.994 10.435 5.434 1.00 91.00 100 ALA A N 1
ATOM 835 C CA . ALA A 1 100 ? 6.048 9.895 6.418 1.00 91.00 100 ALA A CA 1
ATOM 836 C C . ALA A 1 100 ? 6.743 9.604 7.760 1.00 91.00 100 ALA A C 1
ATOM 838 O O . ALA A 1 100 ? 6.305 10.099 8.803 1.00 91.00 100 ALA A O 1
ATOM 839 N N . VAL A 1 101 ? 7.881 8.896 7.723 1.00 90.19 101 VAL A N 1
ATOM 840 C CA . VAL A 1 101 ? 8.716 8.617 8.907 1.00 90.19 101 VAL A CA 1
ATOM 841 C C . VAL A 1 101 ? 9.186 9.926 9.560 1.00 90.19 101 VAL A C 1
ATOM 843 O O . VAL A 1 101 ? 9.052 10.109 10.771 1.00 90.19 101 VAL A O 1
ATOM 846 N N . LYS A 1 102 ? 9.707 10.863 8.760 1.00 93.44 102 LYS A N 1
ATOM 847 C CA . LYS A 1 102 ? 10.253 12.160 9.196 1.00 93.44 102 LYS A CA 1
ATOM 848 C C . LYS A 1 102 ? 9.200 13.069 9.834 1.00 93.44 102 LYS A C 1
ATOM 850 O O . LYS A 1 102 ? 9.473 13.666 10.873 1.00 93.44 102 LYS A O 1
ATOM 855 N N . ASN A 1 103 ? 7.994 13.131 9.266 1.00 92.75 103 ASN A N 1
ATOM 856 C CA . ASN A 1 103 ? 6.877 13.906 9.821 1.00 92.75 103 ASN A CA 1
ATOM 857 C C . ASN A 1 103 ? 6.176 13.193 10.996 1.00 92.75 103 ASN A C 1
ATOM 859 O O . ASN A 1 103 ? 5.302 13.780 11.634 1.00 92.75 103 ASN A O 1
ATOM 863 N N . LYS A 1 104 ? 6.578 11.957 11.323 1.00 90.75 104 LYS A N 1
ATOM 864 C CA . LYS A 1 104 ? 5.975 11.093 12.348 1.00 90.75 104 LYS A CA 1
ATOM 865 C C . LYS A 1 104 ? 4.504 10.755 12.076 1.00 90.75 104 LYS A C 1
ATOM 867 O O . LYS A 1 104 ? 3.675 10.827 12.986 1.00 90.75 104 LYS A O 1
ATOM 872 N N . LEU A 1 105 ? 4.178 10.409 10.827 1.00 88.56 105 LEU A N 1
ATOM 873 C CA . LEU A 1 105 ? 2.811 10.161 10.346 1.00 88.56 105 LEU A CA 1
ATOM 874 C C . LEU A 1 105 ? 2.009 9.248 11.286 1.00 88.56 105 LEU A C 1
ATOM 876 O O . LEU A 1 105 ? 0.900 9.599 11.688 1.00 88.56 105 LEU A O 1
ATOM 880 N N . ALA A 1 106 ? 2.597 8.121 11.696 1.00 84.94 106 ALA A N 1
ATOM 881 C CA . ALA A 1 106 ? 1.969 7.186 12.624 1.00 84.94 106 ALA A CA 1
ATOM 882 C C . ALA A 1 106 ? 1.573 7.832 13.963 1.00 84.94 106 ALA A C 1
ATOM 884 O O . ALA A 1 106 ? 0.462 7.627 14.446 1.00 84.94 106 ALA A O 1
ATOM 885 N N . TYR A 1 107 ? 2.457 8.641 14.556 1.00 86.94 107 TYR A N 1
ATOM 886 C CA . TYR A 1 107 ? 2.166 9.334 15.813 1.00 86.94 107 TYR A CA 1
ATOM 887 C C . TYR A 1 107 ? 1.010 10.323 15.643 1.00 86.94 107 TYR A C 1
ATOM 889 O O . TYR A 1 107 ? 0.093 10.330 16.459 1.00 86.94 107 TYR A O 1
ATOM 897 N N . GLN A 1 108 ? 1.020 11.117 14.565 1.00 87.25 108 GLN A N 1
ATOM 898 C CA . GLN A 1 108 ? -0.049 12.083 14.283 1.00 87.25 108 GLN A CA 1
ATOM 899 C C . GLN A 1 108 ? -1.414 11.390 14.143 1.00 87.25 108 GLN A C 1
ATOM 901 O O . GLN A 1 108 ? -2.398 11.837 14.728 1.00 87.25 108 GLN A O 1
ATOM 906 N N . LYS A 1 109 ? -1.463 10.267 13.416 1.00 84.38 109 LYS A N 1
ATOM 907 C CA . LYS A 1 109 ? -2.680 9.471 13.198 1.00 84.38 109 LYS A CA 1
ATOM 908 C C . LYS A 1 109 ? -3.213 8.854 14.492 1.00 84.38 109 LYS A C 1
ATOM 910 O O . LYS A 1 109 ? -4.405 8.978 14.779 1.00 84.38 109 LYS A O 1
ATOM 915 N N . LEU A 1 110 ? -2.344 8.233 15.295 1.00 84.19 110 LEU A N 1
ATOM 916 C CA . LEU A 1 110 ? -2.741 7.631 16.570 1.00 84.19 110 LEU A CA 1
ATOM 917 C C . LEU A 1 110 ? -3.175 8.687 17.596 1.00 84.19 110 LEU A C 1
ATOM 919 O O . LEU A 1 110 ? -4.177 8.476 18.279 1.00 84.19 110 LEU A O 1
ATOM 923 N N . ASP A 1 111 ? -2.476 9.821 17.700 1.00 88.38 111 ASP A N 1
ATOM 924 C CA . ASP A 1 111 ? -2.855 10.907 18.614 1.00 88.38 111 ASP A CA 1
ATOM 925 C C . ASP A 1 111 ? -4.178 11.564 18.192 1.00 88.38 111 ASP A C 1
ATOM 927 O O . ASP A 1 111 ? -5.071 11.711 19.029 1.00 88.38 111 ASP A O 1
ATOM 931 N N . GLN A 1 112 ? -4.378 11.844 16.896 1.00 86.69 112 GLN A N 1
ATOM 932 C CA . GLN A 1 112 ? -5.669 12.313 16.381 1.00 86.69 112 GLN A CA 1
ATOM 933 C C . GLN A 1 112 ? -6.792 11.344 16.775 1.00 86.69 112 GLN A C 1
ATOM 935 O O . GLN A 1 112 ? -7.781 11.766 17.380 1.00 86.69 112 GLN A O 1
ATOM 940 N N . LYS A 1 113 ? -6.634 10.040 16.502 1.00 83.56 113 LYS A N 1
ATOM 941 C CA . LYS A 1 113 ? -7.690 9.057 16.783 1.00 83.56 113 LYS A CA 1
ATOM 942 C C . LYS A 1 113 ? -7.950 8.876 18.277 1.00 83.56 113 LYS A C 1
ATOM 944 O O . LYS A 1 113 ? -9.099 8.737 18.701 1.00 83.56 113 LYS A O 1
ATOM 949 N N . THR A 1 114 ? -6.897 8.948 19.086 1.00 85.88 114 THR A N 1
ATOM 950 C CA . THR A 1 114 ? -6.996 8.940 20.550 1.00 85.88 114 THR A CA 1
ATOM 951 C C . THR A 1 114 ? -7.780 10.153 21.039 1.00 85.88 114 THR A C 1
ATOM 953 O O . THR A 1 114 ? -8.675 9.997 21.865 1.00 85.88 114 THR A O 1
ATOM 956 N N . ASN A 1 115 ? -7.519 11.348 20.501 1.00 90.44 115 ASN A N 1
ATOM 957 C CA . ASN A 1 115 ? -8.221 12.575 20.876 1.00 90.44 115 ASN A CA 1
ATOM 958 C C . ASN A 1 115 ? -9.688 12.604 20.394 1.00 90.44 115 ASN A C 1
ATOM 960 O O . ASN A 1 115 ? -10.552 13.023 21.165 1.00 90.44 115 ASN A O 1
ATOM 964 N N . GLU A 1 116 ? -10.008 12.075 19.207 1.00 86.75 116 GLU A N 1
ATOM 965 C CA . GLU A 1 116 ? -11.397 11.851 18.757 1.00 86.75 116 GLU A CA 1
ATOM 966 C C . GLU A 1 116 ? -12.185 10.988 19.760 1.00 86.75 116 GLU A C 1
ATOM 968 O O . GLU A 1 116 ? -13.267 11.370 20.220 1.00 86.75 116 GLU A O 1
ATOM 973 N N . LEU A 1 117 ? -11.624 9.841 20.155 1.00 85.00 117 LEU A N 1
ATOM 974 C CA . LEU A 1 117 ? -12.243 8.940 21.131 1.00 85.00 117 LEU A CA 1
ATOM 975 C C . LEU A 1 117 ? -12.328 9.580 22.526 1.00 85.00 117 LEU A C 1
ATOM 977 O O . LEU A 1 117 ? -13.350 9.456 23.199 1.00 85.00 117 LEU A O 1
ATOM 981 N N . LYS A 1 118 ? -11.310 10.343 22.942 1.00 91.81 118 LYS A N 1
ATOM 982 C CA . LYS A 1 118 ? -11.293 11.115 24.200 1.00 91.81 118 LYS A CA 1
ATOM 983 C C . LYS A 1 118 ? -12.461 12.092 24.295 1.00 91.81 118 LYS A C 1
ATOM 985 O O . LYS A 1 118 ? -13.032 12.261 25.372 1.00 91.81 118 LYS A O 1
ATOM 990 N N . ILE A 1 119 ? -12.818 12.727 23.176 1.00 92.62 119 ILE A N 1
ATOM 991 C CA . ILE A 1 119 ? -13.974 13.622 23.080 1.00 92.62 119 ILE A CA 1
ATOM 992 C C . ILE A 1 119 ? -15.268 12.813 23.230 1.00 92.62 119 ILE A C 1
ATOM 994 O O . ILE A 1 119 ? -16.054 13.137 24.118 1.00 92.62 119 ILE A O 1
ATOM 998 N N . LYS A 1 120 ? -15.447 11.712 22.477 1.00 90.06 120 LYS A N 1
ATOM 999 C CA . LYS A 1 120 ? -16.631 10.831 22.604 1.00 90.06 120 LYS A CA 1
ATOM 1000 C C . LYS A 1 120 ? -16.827 10.266 24.018 1.00 90.06 120 LYS A C 1
ATOM 1002 O O . LYS A 1 120 ? -17.958 10.105 24.475 1.00 90.06 120 LYS A O 1
ATOM 1007 N N . ILE A 1 121 ? -15.736 9.933 24.710 1.00 89.56 121 ILE A N 1
ATOM 1008 C CA . ILE A 1 121 ? -15.768 9.428 26.090 1.00 89.56 121 ILE A CA 1
ATOM 1009 C C . ILE A 1 121 ? -16.220 10.538 27.046 1.00 89.56 121 ILE A C 1
ATOM 1011 O O . ILE A 1 121 ? -17.092 10.301 27.880 1.00 89.56 121 ILE A O 1
ATOM 1015 N N . LYS A 1 122 ? -15.696 11.763 26.891 1.00 92.56 122 LYS A N 1
ATOM 1016 C CA . LYS A 1 122 ? -16.111 12.932 27.686 1.00 92.56 122 LYS A CA 1
ATOM 1017 C C . LYS A 1 122 ? -17.564 13.352 27.445 1.00 92.56 122 LYS A C 1
ATOM 1019 O O . LYS A 1 122 ? -18.210 13.784 28.391 1.00 92.56 122 LYS A O 1
ATOM 1024 N N . SER A 1 123 ? -18.086 13.212 26.225 1.00 91.31 123 SER A N 1
ATOM 1025 C CA . SER A 1 123 ? -19.502 13.467 25.911 1.00 91.31 123 SER A CA 1
ATOM 1026 C C . SER A 1 123 ? -20.439 12.315 26.295 1.00 91.31 123 SER A C 1
ATOM 1028 O O . SER A 1 123 ? -21.636 12.401 26.038 1.00 91.31 123 SER A O 1
ATOM 1030 N N . GLY A 1 124 ? -19.926 11.223 26.876 1.00 88.69 124 GLY A N 1
ATOM 1031 C CA . GLY A 1 124 ? -20.717 10.050 27.265 1.00 88.69 124 GLY A CA 1
ATOM 1032 C C . GLY A 1 124 ? -21.222 9.191 26.098 1.00 88.69 124 GLY A C 1
ATOM 1033 O O . GLY A 1 124 ? -21.847 8.161 26.335 1.00 88.69 124 GLY A O 1
ATOM 1034 N N . THR A 1 125 ? -20.925 9.569 24.852 1.00 88.56 125 THR A N 1
ATOM 1035 C CA . THR A 1 125 ? -21.415 8.916 23.627 1.00 88.56 125 THR A CA 1
ATOM 1036 C C . THR A 1 125 ? -20.575 7.715 23.187 1.00 88.56 125 THR A C 1
ATOM 1038 O O . THR A 1 125 ? -20.990 6.994 22.287 1.00 88.56 125 THR A O 1
ATOM 1041 N N . ALA A 1 126 ? -19.395 7.498 23.778 1.00 83.69 126 ALA A N 1
ATOM 1042 C CA . ALA A 1 126 ? -18.543 6.352 23.456 1.00 83.69 126 ALA A CA 1
ATOM 1043 C C . ALA A 1 126 ? -19.122 5.024 23.971 1.00 83.69 126 ALA A C 1
ATOM 1045 O O . ALA A 1 126 ? -19.402 4.877 25.169 1.00 83.69 126 ALA A O 1
ATOM 1046 N N . SER A 1 127 ? -19.199 4.046 23.072 1.00 82.94 127 SER A N 1
ATOM 1047 C CA . SER A 1 127 ? -19.512 2.635 23.332 1.00 82.94 127 SER A CA 1
ATOM 1048 C C . SER A 1 127 ? -18.473 1.936 24.231 1.00 82.94 127 SER A C 1
ATOM 1050 O O . SER A 1 127 ? -17.465 2.527 24.628 1.00 82.94 127 SER A O 1
ATOM 1052 N N . GLY A 1 128 ? -18.717 0.667 24.583 1.00 78.25 128 GLY A N 1
ATOM 1053 C CA . GLY A 1 128 ? -17.754 -0.156 25.326 1.00 78.25 128 GLY A CA 1
ATOM 1054 C C . GLY A 1 128 ? -16.461 -0.390 24.539 1.00 78.25 128 GLY A C 1
ATOM 1055 O O . GLY A 1 128 ? -15.370 -0.149 25.059 1.00 78.25 128 GLY A O 1
ATOM 1056 N N . ASP A 1 129 ? -16.587 -0.762 23.266 1.00 76.81 129 ASP A N 1
ATOM 1057 C CA . ASP A 1 129 ? -15.449 -1.070 22.395 1.00 76.81 129 ASP A CA 1
ATOM 1058 C C . ASP A 1 129 ? -14.590 0.171 22.125 1.00 76.81 129 ASP A C 1
ATOM 1060 O O . ASP A 1 129 ? -13.367 0.114 22.221 1.00 76.81 129 ASP A O 1
ATOM 1064 N N . GLU A 1 130 ? -15.206 1.338 21.907 1.00 78.75 130 GLU A N 1
ATOM 1065 C CA . GLU A 1 130 ? -14.484 2.610 21.754 1.00 78.75 130 GLU A CA 1
ATOM 1066 C C . GLU A 1 130 ? -13.661 2.991 22.996 1.00 78.75 130 GLU A C 1
ATOM 1068 O O . GLU A 1 130 ? -12.591 3.589 22.866 1.00 78.75 130 GLU A O 1
ATOM 1073 N N . ARG A 1 131 ? -14.116 2.622 24.203 1.00 79.69 131 ARG A N 1
ATOM 1074 C CA . ARG A 1 131 ? -13.358 2.829 25.452 1.00 79.69 131 ARG A CA 1
ATOM 1075 C C . ARG A 1 131 ? -12.170 1.869 25.553 1.00 79.69 131 ARG A C 1
ATOM 1077 O O . ARG A 1 131 ? -11.096 2.290 25.980 1.00 79.69 131 ARG A O 1
ATOM 1084 N N . TYR A 1 132 ? -12.337 0.616 25.130 1.00 80.12 132 TYR A N 1
ATOM 1085 C CA . TYR A 1 132 ? -11.251 -0.368 25.066 1.00 80.12 132 TYR A CA 1
ATOM 1086 C C . TYR A 1 132 ? -10.190 0.008 24.015 1.00 80.12 132 TYR A C 1
ATOM 1088 O O . TYR A 1 132 ? -8.986 -0.023 24.292 1.00 80.12 132 TYR A O 1
ATOM 1096 N N . VAL A 1 133 ? -10.625 0.454 22.832 1.00 75.94 133 VAL A N 1
ATOM 1097 C CA . VAL A 1 133 ? -9.747 0.980 21.776 1.00 75.94 133 VAL A CA 1
ATOM 1098 C C . VAL A 1 133 ? -9.000 2.221 22.269 1.00 75.94 133 VAL A C 1
ATOM 1100 O O . VAL A 1 133 ? -7.782 2.279 22.116 1.00 75.94 133 VAL A O 1
ATOM 1103 N N . TYR A 1 134 ? -9.672 3.169 22.937 1.00 83.19 134 TYR A N 1
ATOM 1104 C CA . TYR A 1 134 ? -9.011 4.336 23.537 1.00 83.19 134 TYR A CA 1
ATOM 1105 C C . TYR A 1 134 ? -7.886 3.935 24.502 1.00 83.19 134 TYR A C 1
ATOM 1107 O O . TYR A 1 134 ? -6.775 4.444 24.384 1.00 83.19 134 TYR A O 1
ATOM 1115 N N . GLN A 1 135 ? -8.143 3.003 25.427 1.00 83.19 135 GLN A N 1
ATOM 1116 C CA . GLN A 1 135 ? -7.125 2.527 26.375 1.00 83.19 135 GLN A CA 1
ATOM 1117 C C . GLN A 1 135 ? -5.936 1.868 25.658 1.00 83.19 135 GLN A C 1
ATOM 1119 O O . GLN A 1 135 ? -4.783 2.127 26.005 1.00 83.19 135 GLN A O 1
ATOM 1124 N N . SER A 1 136 ? -6.207 1.071 24.621 1.00 79.38 136 SER A N 1
ATOM 1125 C CA . SER A 1 136 ? -5.184 0.400 23.808 1.00 79.38 136 SER A CA 1
ATOM 1126 C C . SER A 1 136 ? -4.314 1.392 23.021 1.00 79.38 136 SER A C 1
ATOM 1128 O O . SER A 1 136 ? -3.091 1.233 22.954 1.00 79.38 136 SER A O 1
ATOM 1130 N N . LEU A 1 137 ? -4.914 2.450 22.466 1.00 80.75 137 LEU A N 1
ATOM 1131 C CA . LEU A 1 137 ? -4.201 3.522 21.765 1.00 80.75 137 LEU A CA 1
ATOM 1132 C C . LEU A 1 137 ? -3.398 4.405 22.732 1.00 80.75 137 LEU A C 1
ATOM 1134 O O . LEU A 1 137 ? -2.227 4.681 22.475 1.00 80.75 137 LEU A O 1
ATOM 1138 N N . GLU A 1 138 ? -3.972 4.783 23.879 1.00 87.12 138 GLU A N 1
ATOM 1139 C CA . GLU A 1 138 ? -3.285 5.591 24.897 1.00 87.12 138 GLU A CA 1
ATOM 1140 C C . GLU A 1 138 ? -2.093 4.837 25.521 1.00 87.12 138 GLU A C 1
ATOM 1142 O O . GLU A 1 138 ? -1.083 5.449 25.868 1.00 87.12 138 GLU A O 1
ATOM 1147 N N . ALA A 1 139 ? -2.174 3.507 25.637 1.00 83.69 139 ALA A N 1
ATOM 1148 C CA . ALA A 1 139 ? -1.042 2.659 26.011 1.00 83.69 139 ALA A CA 1
ATOM 1149 C C . ALA A 1 139 ? 0.018 2.578 24.896 1.00 83.69 139 ALA A C 1
ATOM 1151 O O . ALA A 1 139 ? 1.213 2.676 25.179 1.00 83.69 139 ALA A O 1
ATOM 1152 N N . SER A 1 140 ? -0.407 2.459 23.633 1.00 80.38 140 SER A N 1
ATOM 1153 C CA . SER A 1 140 ? 0.495 2.389 22.473 1.00 80.38 140 SER A CA 1
ATOM 1154 C C . SER A 1 140 ? 1.304 3.677 22.291 1.00 80.38 140 SER A C 1
ATOM 1156 O O . SER A 1 140 ? 2.521 3.610 22.160 1.00 80.38 140 SER A O 1
ATOM 1158 N N . LEU A 1 141 ? 0.663 4.848 22.390 1.00 85.69 141 LEU A N 1
ATOM 1159 C CA . LEU A 1 141 ? 1.319 6.163 22.294 1.00 85.69 141 LEU A CA 1
ATOM 1160 C C . LEU A 1 141 ? 2.382 6.406 23.380 1.00 85.69 141 LEU A C 1
ATOM 1162 O O . LEU A 1 141 ? 3.318 7.172 23.161 1.00 85.69 141 LEU A O 1
ATOM 1166 N N . LYS A 1 142 ? 2.260 5.755 24.546 1.00 89.25 142 LYS A N 1
ATOM 1167 C CA . LYS A 1 142 ? 3.258 5.817 25.631 1.00 89.25 142 LYS A CA 1
ATOM 1168 C C . LYS A 1 142 ? 4.443 4.873 25.406 1.00 89.25 142 LYS A C 1
ATOM 1170 O O . LYS A 1 142 ? 5.498 5.081 26.002 1.00 89.25 142 LYS A O 1
ATOM 1175 N N . ASN A 1 143 ? 4.294 3.843 24.573 1.00 86.81 143 ASN A N 1
ATOM 1176 C CA . ASN A 1 143 ? 5.365 2.900 24.272 1.00 86.81 143 ASN A CA 1
ATOM 1177 C C . ASN A 1 143 ? 6.240 3.436 23.130 1.00 86.81 143 ASN A C 1
ATOM 1179 O O . ASN A 1 143 ? 5.934 3.261 21.950 1.00 86.81 143 ASN A O 1
ATOM 1183 N N . LYS A 1 144 ? 7.360 4.072 23.495 1.00 88.06 144 LYS A N 1
ATOM 1184 C CA . LYS A 1 144 ? 8.290 4.669 22.532 1.00 88.06 144 LYS A CA 1
ATOM 1185 C C . LYS A 1 144 ? 8.820 3.658 21.508 1.00 88.06 144 LYS A C 1
ATOM 1187 O O . LYS A 1 144 ? 8.801 3.960 20.323 1.00 88.06 144 LYS A O 1
ATOM 1192 N N . GLU A 1 145 ? 9.265 2.476 21.939 1.00 81.50 145 GLU A N 1
ATOM 1193 C CA . GLU A 1 145 ? 9.828 1.461 21.032 1.00 81.50 145 GLU A CA 1
ATOM 1194 C C . GLU A 1 145 ? 8.794 1.005 19.998 1.00 81.50 145 GLU A C 1
ATOM 1196 O O . GLU A 1 145 ? 9.101 0.865 18.815 1.00 81.50 145 GLU A O 1
ATOM 1201 N N . TRP A 1 146 ? 7.543 0.843 20.434 1.00 78.94 146 TRP A N 1
ATOM 1202 C CA . TRP A 1 146 ? 6.444 0.454 19.557 1.00 78.94 146 TRP A CA 1
ATOM 1203 C C . TRP A 1 146 ? 6.053 1.570 18.578 1.00 78.94 146 TRP A C 1
ATOM 1205 O O . TRP A 1 146 ? 5.805 1.293 17.405 1.00 78.94 146 TRP A O 1
ATOM 1215 N N . MET A 1 147 ? 6.086 2.834 19.016 1.00 82.44 147 MET A N 1
ATOM 1216 C CA . MET A 1 147 ? 5.900 3.989 18.132 1.00 82.44 147 MET A CA 1
ATOM 1217 C C . MET A 1 147 ? 7.057 4.181 17.141 1.00 82.44 147 MET A C 1
ATOM 1219 O O . MET A 1 147 ? 6.797 4.535 15.993 1.00 82.44 147 MET A O 1
ATOM 1223 N N . ASP A 1 148 ? 8.308 3.934 17.542 1.00 80.25 148 ASP A N 1
ATOM 1224 C CA . ASP A 1 148 ? 9.482 4.031 16.664 1.00 80.25 148 ASP A CA 1
ATOM 1225 C C . ASP A 1 148 ? 9.437 2.945 15.561 1.00 80.25 148 ASP A C 1
ATOM 1227 O O . ASP A 1 148 ? 9.680 3.256 14.392 1.00 80.25 148 ASP A O 1
ATOM 1231 N N . ILE A 1 149 ? 9.046 1.703 15.898 1.00 79.62 149 ILE A N 1
ATOM 1232 C CA . ILE A 1 149 ? 8.807 0.611 14.928 1.00 79.62 149 ILE A CA 1
ATOM 1233 C C . ILE A 1 149 ? 7.664 0.972 13.975 1.00 79.62 149 ILE A C 1
ATOM 1235 O O . ILE A 1 149 ? 7.857 0.997 12.759 1.00 79.62 149 ILE A O 1
ATOM 1239 N N . LEU A 1 150 ? 6.488 1.300 14.519 1.00 79.00 150 LEU A N 1
ATOM 1240 C CA . LEU A 1 150 ? 5.301 1.621 13.728 1.00 79.00 150 LEU A CA 1
ATOM 1241 C C . LEU A 1 150 ? 5.559 2.773 12.752 1.00 79.00 150 LEU A C 1
ATOM 1243 O O . LEU A 1 150 ? 5.140 2.728 11.597 1.00 79.00 150 LEU A O 1
ATOM 1247 N N . ASN A 1 151 ? 6.253 3.814 13.210 1.00 82.88 151 ASN A N 1
ATOM 1248 C CA . ASN A 1 151 ? 6.549 4.966 12.379 1.00 82.88 151 ASN A CA 1
ATOM 1249 C C . ASN A 1 151 ? 7.459 4.603 11.196 1.00 82.88 151 ASN A C 1
ATOM 1251 O O . ASN A 1 151 ? 7.242 5.119 10.104 1.00 82.88 151 ASN A O 1
ATOM 1255 N N . ALA A 1 152 ? 8.417 3.687 11.386 1.00 79.50 152 ALA A N 1
ATOM 1256 C CA . ALA A 1 152 ? 9.296 3.189 10.326 1.00 79.50 152 ALA A CA 1
ATOM 1257 C C . ALA A 1 152 ? 8.586 2.289 9.291 1.00 79.50 152 ALA A C 1
ATOM 1259 O O . ALA A 1 152 ? 9.061 2.184 8.160 1.00 79.50 152 ALA A O 1
ATOM 1260 N N . GLU A 1 153 ? 7.462 1.663 9.655 1.00 77.94 153 GLU A N 1
ATOM 1261 C CA . GLU A 1 153 ? 6.632 0.846 8.752 1.00 77.94 153 GLU A CA 1
ATOM 1262 C C . GLU A 1 153 ? 5.460 1.636 8.122 1.00 77.94 153 GLU A C 1
ATOM 1264 O O . GLU A 1 153 ? 4.824 1.164 7.177 1.00 77.94 153 GLU A O 1
ATOM 1269 N N . SER A 1 154 ? 5.188 2.859 8.598 1.00 82.38 154 SER A N 1
ATOM 1270 C CA . SER A 1 154 ? 4.141 3.744 8.064 1.00 82.38 154 SER A CA 1
ATOM 1271 C C . SER A 1 154 ? 4.558 4.477 6.779 1.00 82.38 154 SER A C 1
ATOM 1273 O O . SER A 1 154 ? 5.707 4.891 6.624 1.00 82.38 154 SER A O 1
ATOM 1275 N N . SER A 1 155 ? 3.615 4.679 5.851 1.00 90.38 155 SER A N 1
ATOM 1276 C CA . SER A 1 155 ? 3.828 5.493 4.644 1.00 90.38 155 SER A CA 1
ATOM 1277 C C . SER A 1 155 ? 2.528 6.131 4.150 1.00 90.38 155 SER A C 1
ATOM 1279 O O . SER A 1 155 ? 1.452 5.556 4.312 1.00 90.38 155 SER A O 1
ATOM 1281 N N . TYR A 1 156 ? 2.614 7.290 3.487 1.00 91.75 156 TYR A N 1
ATOM 1282 C CA . TYR A 1 156 ? 1.450 7.906 2.836 1.00 91.75 156 TYR A CA 1
ATOM 1283 C C . TYR A 1 156 ? 0.886 7.007 1.727 1.00 91.75 156 TYR A C 1
ATOM 1285 O O . TYR A 1 156 ? -0.323 6.973 1.522 1.00 91.75 156 TYR A O 1
ATOM 1293 N N . PHE A 1 157 ? 1.734 6.229 1.042 1.00 92.81 157 PHE A N 1
ATOM 1294 C CA . PHE A 1 15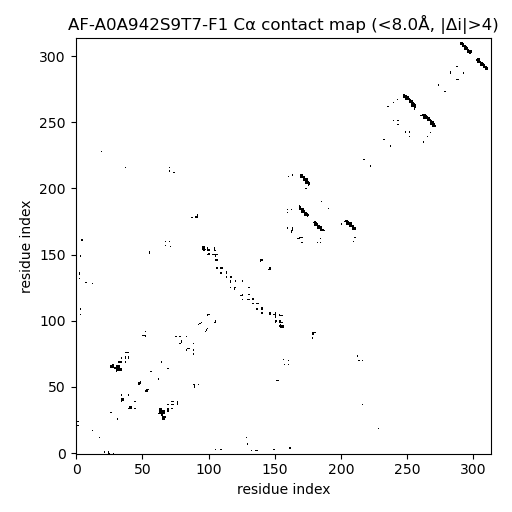7 ? 1.265 5.250 0.061 1.00 92.81 157 PHE A CA 1
ATOM 1295 C C . PHE A 1 157 ? 0.381 4.178 0.716 1.00 92.81 157 PHE A C 1
ATOM 1297 O O . PHE A 1 157 ? -0.711 3.903 0.223 1.00 92.81 157 PHE A O 1
ATOM 1304 N N . PHE A 1 158 ? 0.798 3.617 1.857 1.00 89.12 158 PHE A N 1
ATOM 1305 C CA . PHE A 1 158 ? -0.002 2.626 2.582 1.00 89.12 158 PHE A CA 1
ATOM 1306 C C . PHE A 1 158 ? -1.305 3.212 3.139 1.00 89.12 158 PHE A C 1
ATOM 1308 O O . PHE A 1 158 ? -2.312 2.514 3.098 1.00 89.12 158 PHE A O 1
ATOM 1315 N N . GLU A 1 159 ? -1.339 4.486 3.546 1.00 85.81 159 GLU A N 1
ATOM 1316 C CA . GLU A 1 159 ? -2.594 5.176 3.894 1.00 85.81 159 GLU A CA 1
ATOM 1317 C C . GLU A 1 159 ? -3.592 5.195 2.721 1.00 85.81 159 GLU A C 1
ATOM 1319 O O . GLU A 1 159 ? -4.771 4.898 2.913 1.00 85.81 159 GLU A O 1
ATOM 1324 N N . TYR A 1 160 ? -3.140 5.486 1.494 1.00 88.25 160 TYR A N 1
ATOM 1325 C CA . TYR A 1 160 ? -4.012 5.481 0.312 1.00 88.25 160 TYR A CA 1
ATOM 1326 C C . TYR A 1 160 ? -4.514 4.077 -0.054 1.00 88.25 160 TYR A C 1
ATOM 1328 O O . TYR A 1 160 ? -5.683 3.916 -0.406 1.00 88.25 160 TYR A O 1
ATOM 1336 N N . ILE A 1 161 ? -3.663 3.051 0.061 1.00 86.75 161 ILE A N 1
ATOM 1337 C CA . ILE A 1 161 ? -4.065 1.653 -0.169 1.00 86.75 161 ILE A CA 1
ATOM 1338 C C . ILE A 1 161 ? -5.049 1.182 0.914 1.00 86.75 161 ILE A C 1
ATOM 1340 O O . ILE A 1 161 ? -6.073 0.583 0.590 1.00 86.75 161 ILE A O 1
ATOM 1344 N N . ALA A 1 162 ? -4.794 1.506 2.185 1.00 79.19 162 ALA A N 1
ATOM 1345 C CA . ALA A 1 162 ? -5.694 1.206 3.296 1.00 79.19 162 ALA A CA 1
ATOM 1346 C C . ALA A 1 162 ? -7.058 1.894 3.122 1.00 79.19 162 ALA A C 1
ATOM 1348 O O . ALA A 1 162 ? -8.092 1.259 3.316 1.00 79.19 162 ALA A O 1
ATOM 1349 N N . HIS A 1 163 ? -7.079 3.156 2.680 1.00 78.31 163 HIS A N 1
ATOM 1350 C CA . HIS A 1 163 ? -8.313 3.872 2.355 1.00 78.31 163 HIS A CA 1
ATOM 1351 C C . HIS A 1 163 ? -9.132 3.141 1.277 1.00 78.31 163 HIS A C 1
ATOM 1353 O O . HIS A 1 163 ? -10.289 2.812 1.534 1.00 78.31 163 HIS A O 1
ATOM 1359 N N . CYS A 1 164 ? -8.519 2.776 0.139 1.00 74.44 164 CYS A N 1
ATOM 1360 C CA . CYS A 1 164 ? -9.183 1.992 -0.917 1.00 74.44 164 CYS A CA 1
ATOM 1361 C C . CYS A 1 164 ? -9.830 0.706 -0.370 1.00 74.44 164 CYS A C 1
ATOM 1363 O O . CYS A 1 164 ? -10.939 0.352 -0.761 1.00 74.44 164 CYS A O 1
ATOM 1365 N N . ILE A 1 165 ? -9.136 0.006 0.533 1.00 74.12 165 ILE A N 1
ATOM 1366 C CA . ILE A 1 165 ? -9.570 -1.277 1.107 1.00 74.12 165 ILE A CA 1
ATOM 1367 C C . ILE A 1 165 ? -10.703 -1.105 2.131 1.00 74.12 165 ILE A C 1
ATOM 1369 O O . ILE A 1 165 ? -11.614 -1.933 2.176 1.00 74.12 165 ILE A O 1
ATOM 1373 N N . TYR A 1 166 ? -10.647 -0.070 2.977 1.00 68.44 166 TYR A N 1
ATOM 1374 C CA . TYR A 1 166 ? -11.577 0.094 4.099 1.00 68.44 166 TYR A CA 1
ATOM 1375 C C . TYR A 1 166 ? -12.833 0.902 3.767 1.00 68.44 166 TYR A C 1
ATOM 1377 O O . TYR A 1 166 ? -13.877 0.637 4.362 1.00 68.44 166 TYR A O 1
ATOM 1385 N N . THR A 1 167 ? -12.770 1.865 2.842 1.00 66.38 167 THR A N 1
ATOM 1386 C CA . THR A 1 167 ? -13.950 2.659 2.448 1.00 66.38 167 THR A CA 1
ATOM 1387 C C . THR A 1 167 ? -14.551 2.233 1.110 1.00 66.38 167 THR A C 1
ATOM 1389 O O . THR A 1 167 ? -15.698 2.581 0.834 1.00 66.38 167 THR A O 1
ATOM 1392 N N . ASN A 1 168 ? -13.812 1.462 0.299 1.00 67.50 168 ASN A N 1
ATOM 1393 C CA . ASN A 1 168 ? -14.138 1.153 -1.100 1.00 67.50 168 ASN A CA 1
ATOM 1394 C C . ASN A 1 168 ? -14.293 2.414 -1.987 1.00 67.50 168 ASN A C 1
ATOM 1396 O O . ASN A 1 168 ? -14.948 2.383 -3.030 1.00 67.50 168 ASN A O 1
ATOM 1400 N N . GLU A 1 169 ? -13.701 3.538 -1.570 1.00 74.12 169 GLU A N 1
ATOM 1401 C CA . GLU A 1 169 ? -13.647 4.786 -2.338 1.00 74.12 169 GLU A CA 1
ATOM 1402 C C . GLU A 1 169 ? -12.467 4.775 -3.329 1.00 74.12 169 GLU A C 1
ATOM 1404 O O . GLU A 1 169 ? -11.531 3.973 -3.218 1.00 74.12 169 GLU A O 1
ATOM 1409 N N . ARG A 1 170 ? -12.520 5.646 -4.345 1.00 76.44 170 ARG A N 1
ATOM 1410 C CA . ARG A 1 170 ? -11.515 5.676 -5.419 1.00 76.44 170 ARG A CA 1
ATOM 1411 C C . ARG A 1 170 ? -10.308 6.520 -5.008 1.00 76.44 170 ARG A C 1
ATOM 1413 O O . ARG A 1 170 ? -10.487 7.654 -4.570 1.00 76.44 170 ARG A O 1
ATOM 1420 N N . VAL A 1 171 ? -9.090 6.015 -5.211 1.00 84.75 171 VAL A N 1
ATOM 1421 C CA . VAL A 1 171 ? -7.873 6.837 -5.188 1.00 84.75 171 VAL A CA 1
ATOM 1422 C C . VAL A 1 171 ? -7.325 7.010 -6.598 1.00 84.75 171 VAL A C 1
ATOM 1424 O O . VAL A 1 171 ? -6.932 6.057 -7.273 1.00 84.75 171 VAL A O 1
ATOM 1427 N N . ASP A 1 172 ? -7.267 8.271 -7.010 1.00 86.06 172 ASP A N 1
ATOM 1428 C CA . ASP A 1 172 ? -6.692 8.716 -8.272 1.00 86.06 172 ASP A CA 1
ATOM 1429 C C . ASP A 1 172 ? -5.268 9.243 -8.028 1.00 86.06 172 ASP A C 1
ATOM 1431 O O . ASP A 1 172 ? -5.062 10.086 -7.154 1.00 86.06 172 ASP A O 1
ATOM 1435 N N . CYS A 1 173 ? -4.283 8.768 -8.795 1.00 90.75 173 CYS A N 1
ATOM 1436 C CA . CYS A 1 173 ? -2.903 9.259 -8.757 1.00 90.75 173 CYS A CA 1
ATOM 1437 C C . CYS A 1 173 ? -2.551 9.971 -10.071 1.00 90.75 173 CYS A C 1
ATOM 1439 O O . CYS A 1 173 ? -2.660 9.386 -11.148 1.00 90.75 173 CYS A O 1
ATOM 1441 N N . PHE A 1 174 ? -2.073 11.212 -9.980 1.00 90.12 174 PHE A N 1
ATOM 1442 C CA . PHE A 1 174 ? -1.620 12.025 -11.112 1.00 90.12 174 PHE A CA 1
ATOM 1443 C C . PHE A 1 174 ? -0.121 12.306 -10.968 1.00 90.12 174 PHE A C 1
ATOM 1445 O O . PHE A 1 174 ? 0.281 12.986 -10.027 1.00 90.12 174 PHE A O 1
ATOM 1452 N N . LEU A 1 175 ? 0.706 11.777 -11.874 1.00 90.81 175 LEU A N 1
ATOM 1453 C CA . LEU A 1 175 ? 2.160 11.979 -11.903 1.00 90.81 175 LEU A CA 1
ATOM 1454 C C . LEU A 1 175 ? 2.530 13.012 -12.977 1.00 90.81 175 LEU A C 1
ATOM 1456 O O . LEU A 1 175 ? 2.320 12.780 -14.167 1.00 90.81 175 LEU A O 1
ATOM 1460 N N . HIS A 1 176 ? 3.082 14.144 -12.555 1.00 88.44 176 HIS A N 1
ATOM 1461 C CA . HIS A 1 176 ? 3.427 15.285 -13.402 1.00 88.44 176 HIS A CA 1
ATOM 1462 C C . HIS A 1 176 ? 4.839 15.137 -13.999 1.00 88.44 176 HIS A C 1
ATOM 1464 O O . HIS A 1 176 ? 5.659 14.336 -13.542 1.00 88.44 176 HIS A O 1
ATOM 1470 N N . ARG A 1 177 ? 5.146 15.920 -15.045 1.00 83.38 177 ARG A N 1
ATOM 1471 C CA . ARG A 1 177 ? 6.442 15.872 -15.762 1.00 83.38 177 ARG A CA 1
ATOM 1472 C C . ARG A 1 177 ? 7.666 16.241 -14.916 1.00 83.38 177 ARG A C 1
ATOM 1474 O O . ARG A 1 177 ? 8.774 15.873 -15.293 1.00 83.38 177 ARG A O 1
ATOM 1481 N N . ASP A 1 178 ? 7.481 16.966 -13.818 1.00 83.50 178 ASP A N 1
ATOM 1482 C CA . ASP A 1 178 ? 8.538 17.323 -12.863 1.00 83.50 178 ASP A CA 1
ATOM 1483 C C . ASP A 1 17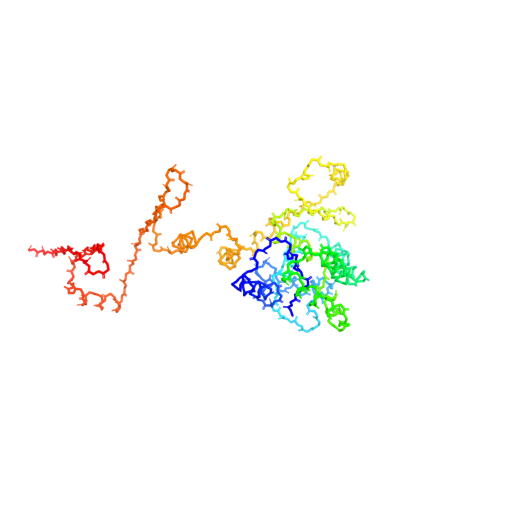8 ? 8.883 16.181 -11.883 1.00 83.50 178 ASP A C 1
ATOM 1485 O O . ASP A 1 178 ? 9.871 16.263 -11.153 1.00 83.50 178 ASP A O 1
ATOM 1489 N N . GLY A 1 179 ? 8.092 15.103 -11.893 1.00 81.44 179 GLY A N 1
ATOM 1490 C CA . GLY A 1 179 ? 8.213 13.956 -11.001 1.00 81.44 179 GLY A CA 1
ATOM 1491 C C . GLY A 1 179 ? 7.341 14.027 -9.744 1.00 81.44 179 GLY A C 1
ATOM 1492 O O . GLY A 1 179 ? 7.381 13.092 -8.944 1.00 81.44 179 GLY A O 1
ATOM 1493 N N . THR A 1 180 ? 6.540 15.081 -9.557 1.00 85.31 180 THR A N 1
ATOM 1494 C CA . THR A 1 180 ? 5.580 15.161 -8.446 1.00 85.31 180 THR A CA 1
ATOM 1495 C C . THR A 1 180 ? 4.362 14.275 -8.706 1.00 85.31 180 THR A C 1
ATOM 1497 O O . THR A 1 180 ? 3.823 14.246 -9.813 1.00 85.31 180 THR A O 1
ATOM 1500 N N . ALA A 1 181 ? 3.899 13.549 -7.683 1.00 87.00 181 ALA A N 1
ATOM 1501 C CA . ALA A 1 181 ? 2.630 12.827 -7.734 1.00 87.00 181 ALA A CA 1
ATOM 1502 C C . ALA A 1 181 ? 1.614 13.417 -6.758 1.00 87.00 181 ALA A C 1
ATOM 1504 O O . ALA A 1 181 ? 1.921 13.665 -5.591 1.00 87.00 181 ALA A O 1
ATOM 1505 N N . HIS A 1 182 ? 0.382 13.570 -7.228 1.00 87.00 182 HIS A N 1
ATOM 1506 C CA . HIS A 1 182 ? -0.758 13.988 -6.429 1.00 87.00 182 HIS A CA 1
ATOM 1507 C C . HIS A 1 182 ? -1.764 12.841 -6.333 1.00 87.00 182 HIS A C 1
ATOM 1509 O O . HIS A 1 182 ? -2.302 12.389 -7.343 1.00 87.00 182 HIS A O 1
ATOM 1515 N N . PHE A 1 183 ? -2.005 12.375 -5.108 1.00 87.94 183 PHE A N 1
ATOM 1516 C CA . PHE A 1 183 ? -2.983 11.339 -4.788 1.00 87.94 183 PHE A CA 1
ATOM 1517 C C . PHE A 1 183 ? -4.256 11.991 -4.240 1.00 87.94 183 PHE A C 1
ATOM 1519 O O . PHE A 1 183 ? -4.192 12.810 -3.321 1.00 87.94 183 PHE A O 1
ATOM 1526 N N . TYR A 1 184 ? -5.409 11.612 -4.784 1.00 83.56 184 TYR A N 1
ATOM 1527 C CA . TYR A 1 184 ? -6.713 12.165 -4.428 1.00 83.56 184 TYR A CA 1
ATOM 1528 C C . TYR A 1 184 ? -7.672 11.057 -4.001 1.00 83.56 184 TYR A C 1
ATOM 1530 O O . TYR A 1 184 ? -7.969 10.156 -4.779 1.00 83.56 184 TYR A O 1
ATOM 1538 N N . MET A 1 185 ? -8.193 11.168 -2.779 1.00 79.94 185 MET A N 1
ATOM 1539 C CA . MET A 1 185 ? -9.267 10.321 -2.255 1.00 79.94 185 MET A CA 1
ATOM 1540 C C . MET A 1 185 ? -10.617 10.877 -2.724 1.00 79.94 185 MET A C 1
ATOM 1542 O O . MET A 1 185 ? -11.029 11.957 -2.296 1.00 79.94 185 MET A O 1
ATOM 1546 N N . VAL A 1 186 ? -11.286 10.170 -3.632 1.00 65.81 186 VAL A N 1
ATOM 1547 C CA . VAL A 1 186 ? -12.563 10.581 -4.225 1.00 65.81 186 VAL A CA 1
ATOM 1548 C C . VAL A 1 186 ? -13.709 9.978 -3.430 1.00 65.81 186 VAL A C 1
ATOM 1550 O O . VAL A 1 186 ? -14.123 8.838 -3.653 1.00 65.81 186 VAL A O 1
ATOM 1553 N N . LYS A 1 187 ? -14.244 10.786 -2.513 1.00 63.25 187 LYS A N 1
ATOM 1554 C CA . LYS A 1 187 ? -15.519 10.496 -1.859 1.00 63.25 187 LYS A CA 1
ATOM 1555 C C . LYS A 1 187 ? -16.652 10.598 -2.872 1.00 63.25 187 LYS A C 1
ATOM 1557 O O . LYS A 1 187 ? -16.746 11.599 -3.583 1.00 63.25 187 LYS A O 1
ATOM 1562 N N . GLN A 1 188 ? -17.547 9.613 -2.879 1.00 50.59 188 GLN A N 1
ATOM 1563 C CA . GLN A 1 188 ? -18.682 9.551 -3.816 1.00 50.59 188 GLN A CA 1
ATOM 1564 C C . GLN A 1 188 ? -19.639 10.756 -3.692 1.00 50.59 188 GLN A C 1
ATOM 1566 O O . GLN A 1 188 ? -20.351 11.085 -4.632 1.00 50.59 188 GLN A O 1
ATOM 1571 N N . GLU A 1 189 ? -19.624 11.452 -2.552 1.00 41.03 189 GLU A N 1
ATOM 1572 C CA . GLU A 1 189 ? -20.450 12.634 -2.269 1.00 41.03 189 GLU A CA 1
ATOM 1573 C C . GLU A 1 189 ? -19.863 13.958 -2.816 1.00 41.03 189 GLU A C 1
ATOM 1575 O O . GLU A 1 189 ? -20.521 14.994 -2.735 1.00 41.03 189 GLU A O 1
ATOM 1580 N N . LEU A 1 190 ? -18.626 13.963 -3.340 1.00 48.16 190 LEU A N 1
ATOM 1581 C CA . LEU A 1 190 ? -17.840 15.186 -3.593 1.00 48.16 190 LEU A CA 1
ATOM 1582 C C . LEU A 1 190 ? -17.298 15.351 -5.025 1.00 48.16 190 LEU A C 1
ATOM 1584 O O . LEU A 1 190 ? -16.503 16.258 -5.268 1.00 48.16 190 LEU A O 1
ATOM 1588 N N . GLU A 1 191 ? -17.770 14.571 -6.004 1.00 49.16 191 GLU A N 1
ATOM 1589 C CA . GLU A 1 191 ? -17.387 14.775 -7.419 1.00 49.16 191 GLU A CA 1
ATOM 1590 C C . GLU A 1 191 ? -17.789 16.171 -7.967 1.00 49.16 191 GLU A C 1
ATOM 1592 O O . GLU A 1 191 ? -17.235 16.617 -8.967 1.00 49.16 191 GLU A O 1
ATOM 1597 N N . ASN A 1 192 ? -18.663 16.909 -7.263 1.00 43.72 192 ASN A N 1
ATOM 1598 C CA . ASN A 1 192 ? -19.140 18.251 -7.631 1.00 43.72 192 ASN A CA 1
ATOM 1599 C C . ASN A 1 192 ? -18.327 19.440 -7.055 1.00 43.72 192 ASN A C 1
ATOM 1601 O O . ASN A 1 192 ? -18.659 20.588 -7.349 1.00 43.72 192 ASN A O 1
ATOM 1605 N N . SER A 1 193 ? -17.290 19.236 -6.224 1.00 46.66 193 SER A N 1
ATOM 1606 C CA . SER A 1 193 ? -16.471 20.346 -5.681 1.00 46.66 193 SER A CA 1
ATOM 1607 C C . SER A 1 193 ? -15.191 20.568 -6.504 1.00 46.66 193 SER A C 1
ATOM 1609 O O . SER A 1 193 ? -14.083 20.235 -6.082 1.00 46.66 193 SER A O 1
ATOM 1611 N N . GLU A 1 194 ? -15.352 21.094 -7.717 1.00 49.12 194 GLU A N 1
ATOM 1612 C CA . GLU A 1 194 ? -14.375 20.937 -8.806 1.00 49.12 194 GLU A CA 1
ATOM 1613 C C . GLU A 1 194 ? -13.070 21.765 -8.723 1.00 49.12 194 GLU A C 1
ATOM 1615 O O . GLU A 1 194 ? -12.072 21.398 -9.350 1.00 49.12 194 GLU A O 1
ATOM 1620 N N . SER A 1 195 ? -13.036 22.879 -7.980 1.00 50.03 195 SER A N 1
ATOM 1621 C CA . SER A 1 195 ? -12.009 23.930 -8.149 1.00 50.03 195 SER A CA 1
ATOM 1622 C C . SER A 1 195 ? -10.559 23.456 -7.958 1.00 50.03 195 SER A C 1
ATOM 1624 O O . SER A 1 195 ? -9.720 23.640 -8.840 1.00 50.03 195 SER A O 1
ATOM 1626 N N . THR A 1 196 ? -10.243 22.792 -6.843 1.00 49.41 196 THR A N 1
ATOM 1627 C CA . THR A 1 196 ? -8.881 22.290 -6.564 1.00 49.41 196 THR A CA 1
ATOM 1628 C C . THR A 1 196 ? -8.518 21.047 -7.387 1.00 49.41 196 THR A C 1
ATOM 1630 O O . THR A 1 196 ? -7.344 20.681 -7.475 1.00 49.41 196 THR A O 1
ATOM 1633 N N . TYR A 1 197 ? -9.516 20.380 -7.973 1.00 53.00 197 TYR A N 1
ATOM 1634 C CA . TYR A 1 197 ? -9.351 19.134 -8.721 1.00 53.00 197 TYR A CA 1
ATOM 1635 C C . TYR A 1 197 ? -9.012 19.403 -10.197 1.00 53.00 197 TYR A C 1
ATOM 1637 O O . TYR A 1 197 ? -8.180 18.707 -10.782 1.00 53.00 197 TYR A O 1
ATOM 1645 N N . HIS A 1 198 ? -9.597 20.445 -10.797 1.00 52.50 198 HIS A N 1
ATOM 1646 C CA . HIS A 1 198 ? -9.363 20.780 -12.207 1.00 52.50 198 HIS A CA 1
ATOM 1647 C C . HIS A 1 198 ? -8.017 21.446 -12.473 1.00 52.50 198 HIS A C 1
ATOM 1649 O O . HIS A 1 198 ? -7.361 21.096 -13.452 1.00 52.50 198 HIS A O 1
ATOM 1655 N N . HIS A 1 199 ? -7.552 22.357 -11.611 1.00 49.94 199 HIS A N 1
ATOM 1656 C CA . HIS A 1 199 ? -6.326 23.117 -11.893 1.00 49.94 199 HIS A CA 1
ATOM 1657 C C . HIS A 1 199 ? -5.076 22.238 -12.085 1.00 49.94 199 HIS A C 1
ATOM 1659 O O . HIS A 1 199 ? -4.226 22.586 -12.898 1.00 49.94 199 HIS A O 1
ATOM 1665 N N . LYS A 1 200 ? -4.986 21.076 -11.418 1.00 54.06 200 LYS A N 1
ATOM 1666 C CA . LYS A 1 200 ? -3.880 20.116 -11.611 1.00 54.06 200 LYS A CA 1
ATOM 1667 C C . LYS A 1 200 ? -4.106 19.100 -12.739 1.00 54.06 200 LYS A C 1
ATOM 1669 O O . LYS A 1 200 ? -3.130 18.574 -13.261 1.00 54.06 200 LYS A O 1
ATOM 1674 N N . LYS A 1 201 ? -5.349 18.882 -13.189 1.00 57.78 201 LYS A N 1
ATOM 1675 C CA . LYS A 1 201 ? -5.650 18.072 -14.390 1.00 57.78 201 LYS A CA 1
ATOM 1676 C C . LYS A 1 201 ? -5.239 18.752 -15.703 1.00 57.78 201 LYS A C 1
ATOM 1678 O O . LYS A 1 201 ? -5.105 18.065 -16.709 1.00 57.78 201 LYS A O 1
ATOM 1683 N N . LEU A 1 202 ? -5.064 20.075 -15.708 1.00 64.38 202 LEU A N 1
ATOM 1684 C CA . LEU A 1 202 ? -4.724 20.852 -16.910 1.00 64.38 202 LEU A CA 1
ATOM 1685 C C . LEU A 1 202 ? -3.250 20.725 -17.338 1.00 64.38 202 LEU A C 1
ATOM 1687 O O . LEU A 1 202 ? -2.922 21.019 -18.486 1.00 64.38 202 LEU A O 1
ATOM 1691 N N . GLU A 1 203 ? -2.361 20.283 -16.448 1.00 73.56 203 GLU A N 1
ATOM 1692 C CA . GLU A 1 203 ? -0.961 20.017 -16.790 1.00 73.56 203 GLU A CA 1
ATOM 1693 C C . GLU A 1 203 ? -0.785 18.628 -17.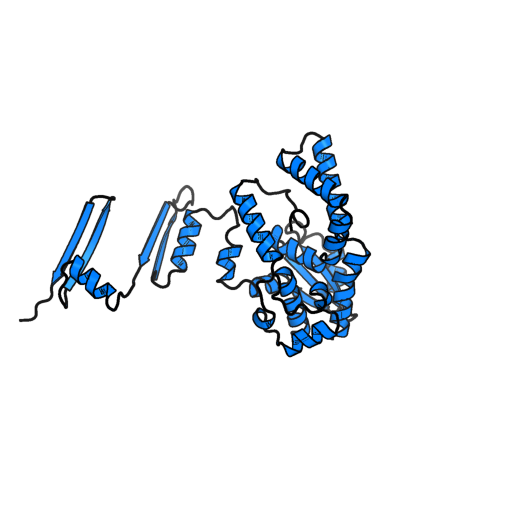429 1.00 73.56 203 GLU A C 1
ATOM 1695 O O . GLU A 1 203 ? -1.498 17.694 -17.058 1.00 73.56 203 GLU A O 1
ATOM 1700 N N . PRO A 1 204 ? 0.191 18.426 -18.338 1.00 82.94 204 PRO A N 1
ATOM 1701 C CA . PRO A 1 204 ? 0.499 17.101 -18.872 1.00 82.94 204 PRO A CA 1
ATOM 1702 C C . PRO A 1 204 ? 0.986 16.132 -17.780 1.00 82.94 204 PRO A C 1
ATOM 1704 O O . PRO A 1 204 ? 2.101 16.265 -17.270 1.00 82.94 204 PRO A O 1
ATOM 1707 N N . HIS A 1 205 ? 0.169 15.126 -17.474 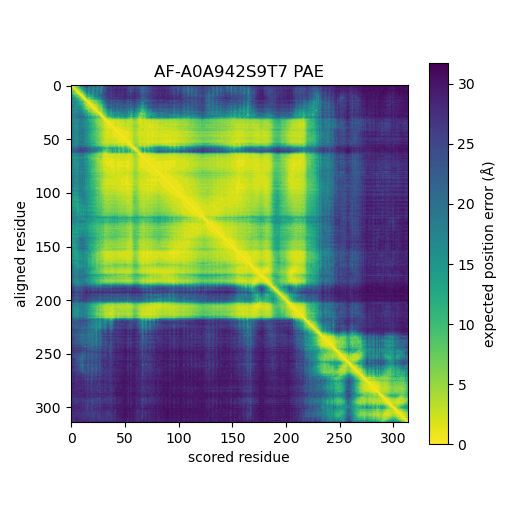1.00 87.75 205 HIS A N 1
ATOM 1708 C CA . HIS A 1 205 ? 0.395 14.137 -16.418 1.00 87.75 205 HIS A CA 1
ATOM 1709 C C . HIS A 1 205 ? 0.159 12.701 -16.918 1.00 87.75 205 HIS A C 1
ATOM 1711 O O . HIS A 1 205 ? -0.500 12.478 -17.934 1.00 87.75 205 HIS A O 1
ATOM 1717 N N . LEU A 1 206 ? 0.660 11.716 -16.172 1.00 89.88 206 LEU A N 1
ATOM 1718 C CA . LEU A 1 206 ? 0.227 10.321 -16.246 1.00 89.88 206 LEU A CA 1
ATOM 1719 C C . LEU A 1 206 ? -0.839 10.079 -15.172 1.00 89.88 206 LEU A C 1
ATOM 1721 O O . LEU A 1 206 ? -0.607 10.364 -13.998 1.00 89.88 206 LEU A O 1
ATOM 1725 N N . TYR A 1 207 ? -1.995 9.550 -15.568 1.00 90.06 207 TYR A N 1
ATOM 1726 C CA . TYR A 1 207 ? -3.055 9.135 -14.648 1.00 90.06 207 TYR A CA 1
ATOM 1727 C C . TYR A 1 207 ? -2.922 7.643 -14.319 1.00 90.06 207 TYR A C 1
ATOM 1729 O O . TYR A 1 207 ? -2.769 6.816 -15.218 1.00 90.06 207 TYR A O 1
ATOM 1737 N N . ILE A 1 208 ? -2.991 7.303 -13.031 1.00 89.50 208 ILE A N 1
ATOM 1738 C CA . ILE A 1 208 ? -2.941 5.933 -12.515 1.00 89.50 208 ILE A CA 1
ATOM 1739 C C . ILE A 1 208 ? -4.130 5.737 -11.568 1.00 89.50 208 ILE A C 1
ATOM 1741 O O . ILE A 1 208 ? -4.202 6.348 -10.501 1.00 89.50 208 ILE A O 1
ATOM 1745 N N . ASN A 1 209 ? -5.058 4.864 -11.957 1.00 85.62 209 ASN A N 1
ATOM 1746 C CA . ASN A 1 209 ? -6.181 4.448 -11.122 1.00 85.62 209 ASN A CA 1
ATOM 1747 C C . ASN A 1 209 ? -5.705 3.366 -10.138 1.00 85.62 209 ASN A C 1
ATOM 1749 O O . ASN A 1 209 ? -5.370 2.250 -10.546 1.00 85.62 209 ASN A O 1
ATOM 1753 N N . ILE A 1 210 ? -5.658 3.693 -8.844 1.00 86.56 210 ILE A N 1
ATOM 1754 C CA . ILE A 1 210 ? -5.126 2.784 -7.820 1.00 86.56 210 ILE A CA 1
ATOM 1755 C C . ILE A 1 210 ? -6.068 1.593 -7.596 1.00 86.56 210 ILE A C 1
ATOM 1757 O O . ILE A 1 210 ? -5.600 0.467 -7.447 1.00 86.56 210 ILE A O 1
ATOM 1761 N N . ASN A 1 211 ? -7.386 1.793 -7.647 1.00 81.88 211 ASN A N 1
ATOM 1762 C CA . ASN A 1 211 ? -8.373 0.723 -7.467 1.00 81.88 211 ASN A CA 1
ATOM 1763 C C . ASN A 1 211 ? -8.322 -0.308 -8.609 1.00 81.88 211 ASN A C 1
ATOM 1765 O O . ASN A 1 211 ? -8.435 -1.503 -8.349 1.00 81.88 211 ASN A O 1
ATOM 1769 N N . GLN A 1 212 ? -8.089 0.130 -9.850 1.00 81.25 212 GLN A N 1
ATOM 1770 C CA . GLN A 1 212 ? -7.859 -0.761 -10.994 1.00 81.25 212 GLN A CA 1
ATOM 1771 C C . GLN A 1 212 ? -6.559 -1.562 -10.824 1.00 81.25 212 GLN A C 1
ATOM 1773 O O . GLN A 1 212 ? -6.541 -2.776 -11.003 1.00 81.25 212 GLN A O 1
ATOM 1778 N N . MET A 1 213 ? -5.476 -0.905 -10.401 1.00 85.31 213 MET A N 1
ATOM 1779 C CA . MET A 1 213 ? -4.216 -1.589 -10.096 1.00 85.31 213 MET A CA 1
ATOM 1780 C C . MET A 1 213 ? -4.386 -2.642 -8.984 1.00 85.31 213 MET A C 1
ATOM 1782 O O . MET A 1 213 ? -3.776 -3.708 -9.054 1.00 85.31 213 MET A O 1
ATOM 1786 N N . LEU A 1 214 ? -5.217 -2.356 -7.974 1.00 81.06 214 LEU A N 1
ATOM 1787 C CA . LEU A 1 214 ? -5.552 -3.286 -6.894 1.00 81.06 214 LEU A CA 1
ATOM 1788 C C . LEU A 1 214 ? -6.441 -4.446 -7.364 1.00 81.06 214 LEU A C 1
ATOM 1790 O O . LEU A 1 214 ? -6.207 -5.572 -6.934 1.00 81.06 214 LEU A O 1
ATOM 1794 N N . SER A 1 215 ? -7.417 -4.220 -8.249 1.00 74.31 215 SER A N 1
ATOM 1795 C CA . SER A 1 215 ? -8.294 -5.294 -8.745 1.00 74.31 215 SER A CA 1
ATOM 1796 C C . SER A 1 215 ? -7.509 -6.357 -9.524 1.00 74.31 215 SER A C 1
ATOM 1798 O O . SER A 1 215 ? -7.702 -7.550 -9.302 1.00 74.31 215 SER A O 1
ATOM 1800 N N . GLU A 1 216 ? -6.523 -5.942 -10.325 1.00 74.88 216 GLU A N 1
ATOM 1801 C CA . GLU A 1 216 ? -5.579 -6.835 -11.018 1.00 74.88 216 GLU A CA 1
ATOM 1802 C C . GLU A 1 216 ? -4.714 -7.683 -10.068 1.00 74.88 216 GLU A C 1
ATOM 1804 O O . GLU A 1 216 ? -4.203 -8.730 -10.464 1.00 74.88 216 GLU A O 1
ATOM 1809 N N . MET A 1 217 ? -4.529 -7.241 -8.820 1.00 73.12 217 MET A N 1
ATOM 1810 C CA . MET A 1 217 ? -3.758 -7.955 -7.797 1.00 73.12 217 MET A CA 1
ATOM 1811 C C . MET A 1 217 ? -4.588 -8.931 -6.956 1.00 73.12 217 MET A C 1
ATOM 1813 O O . MET A 1 217 ? -4.012 -9.675 -6.161 1.00 73.12 217 MET A O 1
ATOM 1817 N N . ILE A 1 218 ? -5.916 -8.945 -7.107 1.00 62.81 218 ILE A N 1
ATOM 1818 C CA . ILE A 1 218 ? -6.821 -9.838 -6.374 1.00 62.81 218 ILE A CA 1
ATOM 1819 C C . ILE A 1 218 ? -7.401 -10.863 -7.369 1.00 62.81 218 ILE A C 1
ATOM 1821 O O . ILE A 1 218 ? -8.559 -10.747 -7.782 1.00 62.81 218 ILE A O 1
ATOM 1825 N N . PRO A 1 219 ? -6.623 -11.891 -7.775 1.00 50.12 219 PRO A N 1
ATOM 1826 C CA . PRO A 1 219 ? -7.133 -12.952 -8.636 1.00 50.12 219 PRO A CA 1
ATOM 1827 C C . PRO A 1 219 ? -8.312 -13.672 -7.972 1.00 50.12 219 PRO A C 1
ATOM 1829 O O . PRO A 1 219 ? -8.418 -13.711 -6.743 1.00 50.12 219 PRO A O 1
ATOM 1832 N N . ASP A 1 220 ? -9.133 -14.355 -8.773 1.00 44.16 220 ASP A N 1
ATOM 1833 C CA . ASP A 1 220 ? -10.345 -15.074 -8.333 1.00 44.16 220 ASP A CA 1
ATOM 1834 C C . ASP A 1 220 ? -10.107 -16.096 -7.207 1.00 44.16 220 ASP A C 1
ATOM 1836 O O . ASP A 1 220 ? -11.045 -16.537 -6.543 1.00 44.16 220 ASP A O 1
ATOM 1840 N N . ARG A 1 221 ? -8.846 -16.476 -6.963 1.00 36.59 221 ARG A N 1
ATOM 1841 C CA . ARG A 1 221 ? -8.416 -17.235 -5.785 1.00 36.59 221 ARG A CA 1
ATOM 1842 C C . ARG A 1 221 ? -8.421 -16.388 -4.506 1.00 36.59 221 ARG A C 1
ATOM 1844 O O . ARG A 1 221 ? -9.069 -16.792 -3.546 1.00 36.59 221 ARG A O 1
ATOM 1851 N N . LEU A 1 222 ? -7.747 -15.233 -4.488 1.00 40.44 222 LEU A N 1
ATOM 1852 C CA . LEU A 1 222 ? -7.713 -14.334 -3.323 1.00 40.44 222 LEU A CA 1
ATOM 1853 C C . LEU A 1 222 ? -9.082 -13.714 -3.042 1.00 40.44 222 LEU A C 1
ATOM 1855 O O . LEU A 1 222 ? -9.417 -13.493 -1.883 1.00 40.44 222 LEU A O 1
ATOM 1859 N N . GLN A 1 223 ? -9.930 -13.543 -4.060 1.00 43.34 223 GLN A N 1
ATOM 1860 C CA . GLN A 1 223 ? -11.336 -13.188 -3.850 1.00 43.34 223 GLN A CA 1
ATOM 1861 C C . GLN A 1 223 ? -12.037 -14.127 -2.842 1.00 43.34 223 GLN A C 1
ATOM 1863 O O . GLN A 1 223 ? -12.897 -13.664 -2.108 1.00 43.34 223 GLN A O 1
ATOM 1868 N N . ALA A 1 224 ? -11.642 -15.406 -2.701 1.00 38.59 224 ALA A N 1
ATOM 1869 C CA . ALA A 1 224 ? -12.192 -16.283 -1.652 1.00 38.59 224 ALA A CA 1
ATOM 1870 C C . ALA A 1 224 ? -11.948 -15.775 -0.217 1.00 38.59 224 ALA A C 1
ATOM 1872 O O . ALA A 1 224 ? -12.766 -16.013 0.665 1.00 38.59 224 ALA A O 1
ATOM 1873 N N . GLU A 1 225 ? -10.811 -15.123 0.013 1.00 41.94 225 GLU A N 1
ATOM 1874 C CA . GLU A 1 225 ? -10.326 -14.707 1.331 1.00 41.94 225 GLU A CA 1
ATOM 1875 C C . GLU A 1 225 ? -10.636 -13.225 1.590 1.00 41.94 225 GLU A C 1
ATOM 1877 O O . GLU A 1 225 ? -10.947 -12.853 2.719 1.00 41.94 225 GLU A O 1
ATOM 1882 N N . PHE A 1 226 ? -10.665 -12.397 0.540 1.00 38.38 226 PHE A N 1
ATOM 1883 C CA . PHE A 1 226 ? -11.080 -10.993 0.611 1.00 38.38 226 PHE A CA 1
ATOM 1884 C C . PHE A 1 226 ? -12.618 -10.827 0.693 1.00 38.38 226 PHE A C 1
ATOM 1886 O O . PHE A 1 226 ? -13.088 -9.961 1.433 1.00 38.38 226 PHE A O 1
ATOM 1893 N N . ILE A 1 227 ? -13.416 -11.670 0.013 1.00 41.56 227 ILE A N 1
ATOM 1894 C CA . ILE A 1 227 ? -14.901 -11.598 0.011 1.00 41.56 227 ILE A CA 1
ATOM 1895 C C . ILE A 1 227 ? -15.528 -12.164 1.305 1.00 41.56 227 ILE A C 1
ATOM 1897 O O . ILE A 1 227 ? -16.703 -11.926 1.562 1.00 41.56 227 ILE A O 1
ATOM 1901 N N . LYS A 1 228 ? -14.750 -12.782 2.213 1.00 42.38 228 LYS A N 1
ATOM 1902 C CA . LYS A 1 228 ? -15.179 -13.184 3.581 1.00 42.38 228 LYS A CA 1
ATOM 1903 C C . LYS A 1 228 ? -15.818 -12.055 4.433 1.00 42.38 228 LYS A C 1
ATOM 1905 O O . LYS A 1 228 ? -16.190 -12.307 5.576 1.00 42.38 228 LYS A O 1
ATOM 1910 N N . THR A 1 229 ? -15.834 -10.809 3.952 1.00 41.75 229 THR A N 1
ATOM 1911 C CA . THR A 1 229 ? -15.956 -9.591 4.771 1.00 41.75 229 THR A CA 1
ATOM 1912 C C . THR A 1 229 ? -16.649 -8.409 4.069 1.00 41.75 229 THR A C 1
ATOM 1914 O O . THR A 1 229 ? -16.315 -7.258 4.344 1.00 41.75 229 THR A O 1
ATOM 1917 N N . ASP A 1 230 ? -17.616 -8.664 3.179 1.00 39.19 230 ASP A N 1
ATOM 1918 C CA . ASP A 1 230 ? -18.746 -7.729 3.040 1.00 39.19 230 ASP A CA 1
ATOM 1919 C C . ASP A 1 230 ? -19.899 -8.292 3.882 1.00 39.19 230 ASP A C 1
ATOM 1921 O O . ASP A 1 230 ? -20.458 -9.337 3.546 1.00 39.19 230 ASP A O 1
ATOM 1925 N N . ASP A 1 231 ? -20.243 -7.616 4.984 1.00 43.88 231 ASP A N 1
ATOM 1926 C CA . ASP A 1 231 ? -21.314 -8.025 5.915 1.00 43.88 231 ASP A CA 1
ATOM 1927 C C . ASP A 1 231 ? -22.713 -8.028 5.257 1.00 43.88 231 ASP A C 1
ATOM 1929 O O . ASP A 1 231 ? -23.700 -8.422 5.876 1.00 43.88 231 ASP A O 1
ATOM 1933 N N . LYS A 1 232 ? -22.805 -7.605 3.988 1.00 41.97 232 LYS A N 1
ATOM 1934 C CA . LYS A 1 232 ? -23.996 -7.712 3.136 1.00 41.97 232 LYS A CA 1
ATOM 1935 C C . LYS A 1 232 ? -24.232 -9.104 2.544 1.00 41.97 232 LYS A C 1
ATOM 1937 O O . LYS A 1 232 ? -25.350 -9.348 2.111 1.00 41.97 232 LYS A O 1
ATOM 1942 N N . ILE A 1 233 ? -23.217 -9.974 2.464 1.00 43.25 233 ILE A N 1
ATOM 1943 C CA . ILE A 1 233 ? -23.325 -11.268 1.764 1.00 43.25 233 ILE A CA 1
ATOM 1944 C C . ILE A 1 233 ? -23.772 -12.356 2.748 1.00 43.25 233 ILE A C 1
ATOM 1946 O O . ILE A 1 233 ? -22.967 -12.863 3.539 1.00 43.25 233 ILE A O 1
ATOM 1950 N N . ASP A 1 234 ? -25.048 -12.745 2.684 1.00 51.81 234 ASP A N 1
ATOM 1951 C CA . ASP A 1 234 ? -25.623 -13.754 3.581 1.00 51.81 234 ASP A CA 1
ATOM 1952 C C . ASP A 1 234 ? -25.015 -15.152 3.354 1.00 51.81 234 ASP A C 1
ATOM 1954 O O . ASP A 1 234 ? -24.523 -15.503 2.281 1.00 51.81 234 ASP A O 1
ATOM 1958 N N . LYS A 1 235 ? -25.122 -16.015 4.367 1.00 53.38 235 LYS A N 1
ATOM 1959 C CA . LYS A 1 235 ? -24.740 -17.432 4.325 1.00 53.38 235 LYS A CA 1
ATOM 1960 C C . LYS A 1 235 ? -25.350 -18.187 3.134 1.00 53.38 235 LYS A C 1
ATOM 1962 O O . LYS A 1 235 ? -24.708 -19.107 2.629 1.00 53.38 235 LYS A O 1
ATOM 1967 N N . ARG A 1 236 ? -26.548 -17.812 2.655 1.00 53.09 236 ARG A N 1
ATOM 1968 C CA . ARG A 1 236 ? -27.135 -18.357 1.414 1.00 53.09 236 ARG A CA 1
ATOM 1969 C C . ARG A 1 236 ? -26.299 -17.988 0.189 1.00 53.09 236 ARG A C 1
ATOM 1971 O O . ARG A 1 236 ? -25.945 -18.864 -0.593 1.00 53.09 236 ARG A O 1
ATOM 1978 N N . GLU A 1 237 ? -25.946 -16.716 0.046 1.00 51.53 237 GLU A N 1
ATOM 1979 C CA . GLU A 1 237 ? -25.154 -16.194 -1.074 1.00 51.53 237 GLU A CA 1
ATOM 1980 C C . GLU A 1 237 ? -23.712 -16.721 -1.044 1.00 51.53 237 GLU A C 1
ATOM 1982 O O . GLU A 1 237 ? -23.147 -17.049 -2.086 1.00 51.53 237 GLU A O 1
ATOM 1987 N N . GLN A 1 238 ? -23.140 -16.918 0.148 1.00 55.09 238 GLN A N 1
ATOM 1988 C CA . GLN A 1 238 ? -21.842 -17.579 0.320 1.00 55.09 238 GLN A CA 1
ATOM 1989 C C . GLN A 1 238 ? -21.857 -19.029 -0.200 1.00 55.09 238 GLN A C 1
ATOM 1991 O O . GLN A 1 238 ? -20.906 -19.451 -0.862 1.00 55.09 238 GLN A O 1
ATOM 1996 N N . GLU A 1 239 ? -22.934 -19.791 0.034 1.00 56.84 239 GLU A N 1
ATOM 1997 C CA . GLU A 1 239 ? -23.072 -21.147 -0.518 1.00 56.84 239 GLU A CA 1
ATOM 1998 C C . GLU A 1 239 ? -23.316 -21.126 -2.040 1.00 56.84 239 GLU A C 1
ATOM 2000 O O . GLU A 1 239 ? -22.719 -21.929 -2.755 1.00 56.84 239 GLU A O 1
ATOM 2005 N N . VAL A 1 240 ? -24.089 -20.163 -2.566 1.00 59.84 240 VAL A N 1
ATOM 2006 C CA . VAL A 1 240 ? -24.230 -19.933 -4.022 1.00 59.84 240 VAL A CA 1
ATOM 2007 C C . VAL A 1 240 ? -22.861 -19.700 -4.671 1.00 59.84 240 VAL A C 1
ATOM 2009 O O . VAL A 1 240 ? -22.502 -20.392 -5.624 1.00 59.84 240 VAL A O 1
ATOM 2012 N N . LEU A 1 241 ? -22.061 -18.775 -4.130 1.00 56.12 241 LEU A N 1
ATOM 2013 C CA . LEU A 1 241 ? -20.715 -18.457 -4.622 1.00 56.12 241 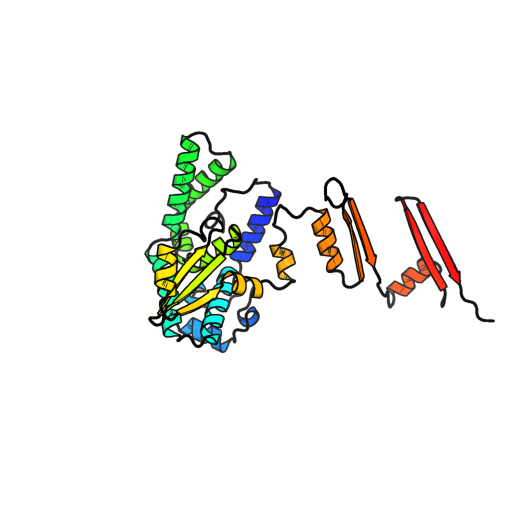LEU A CA 1
ATOM 2014 C C . LEU A 1 241 ? -19.756 -19.652 -4.518 1.00 56.12 241 LEU A C 1
ATOM 2016 O O . LEU A 1 241 ? -18.901 -19.840 -5.383 1.00 56.12 241 LEU A O 1
ATOM 2020 N N . LYS A 1 242 ? -19.897 -20.483 -3.482 1.00 58.75 242 LYS A N 1
ATOM 2021 C CA . LYS A 1 242 ? -19.130 -21.723 -3.309 1.00 58.75 242 LYS A CA 1
ATOM 2022 C C . LYS A 1 242 ? -19.473 -22.766 -4.377 1.00 58.75 242 LYS A C 1
ATOM 2024 O O . LYS A 1 242 ? -18.554 -23.363 -4.937 1.00 58.75 242 LYS A O 1
ATOM 2029 N N . GLN A 1 243 ? -20.751 -22.942 -4.713 1.00 56.59 243 GLN A N 1
ATOM 2030 C CA . GLN A 1 243 ? -21.178 -23.913 -5.726 1.00 56.59 243 GLN A CA 1
ATOM 2031 C C . GLN A 1 243 ? -20.956 -23.432 -7.166 1.00 56.59 243 GLN A C 1
ATOM 2033 O O . GLN A 1 243 ? -20.546 -24.229 -8.003 1.00 56.59 243 GLN A O 1
ATOM 2038 N N . LEU A 1 244 ? -21.063 -22.128 -7.450 1.00 54.75 244 LEU A N 1
ATOM 2039 C CA . LEU A 1 244 ? -20.643 -21.541 -8.738 1.00 54.75 244 LEU A CA 1
ATOM 2040 C C . LEU A 1 244 ? -19.158 -21.798 -9.076 1.00 54.75 244 LEU A C 1
ATOM 2042 O O . LEU A 1 244 ? -18.752 -21.674 -10.229 1.00 54.75 244 LEU A O 1
ATOM 2046 N N . ARG A 1 245 ? -18.337 -22.153 -8.079 1.00 48.81 245 ARG A N 1
ATOM 2047 C CA . ARG A 1 245 ? -16.900 -22.454 -8.221 1.00 48.81 245 ARG A CA 1
ATOM 2048 C C . ARG A 1 245 ? -16.604 -23.961 -8.255 1.00 48.81 245 ARG A C 1
ATOM 2050 O O . ARG A 1 245 ? -15.462 -24.354 -8.504 1.00 48.81 245 ARG A O 1
ATOM 2057 N N . ASN A 1 246 ? -17.608 -24.813 -8.037 1.00 57.03 246 ASN A N 1
ATOM 2058 C CA . ASN A 1 246 ? -17.505 -26.262 -8.191 1.00 57.03 246 ASN A CA 1
ATOM 2059 C C . ASN A 1 246 ? -17.562 -26.616 -9.687 1.00 57.03 246 ASN A C 1
ATOM 2061 O O . ASN A 1 246 ? -18.604 -26.492 -10.319 1.00 57.03 246 ASN A O 1
ATOM 2065 N N . LYS A 1 247 ? -16.452 -27.104 -10.260 1.00 53.38 247 LYS A N 1
ATOM 2066 C CA . LYS A 1 247 ? -16.355 -27.435 -11.700 1.00 53.38 247 LYS A CA 1
ATOM 2067 C C . LYS A 1 247 ? -17.322 -28.531 -12.179 1.00 53.38 247 LYS A C 1
ATOM 2069 O O . LYS A 1 247 ? -17.428 -28.738 -13.385 1.00 53.38 247 LYS A O 1
ATOM 2074 N N . ASN A 1 248 ? -17.993 -29.229 -11.262 1.00 52.00 248 ASN A N 1
ATOM 2075 C CA . ASN A 1 248 ? -19.017 -30.224 -11.579 1.00 52.00 248 ASN A CA 1
ATOM 2076 C C . ASN A 1 248 ? -20.431 -29.616 -11.662 1.00 52.00 248 ASN A C 1
ATOM 2078 O O . ASN A 1 248 ? -21.310 -30.236 -12.257 1.00 52.00 248 ASN A O 1
ATOM 2082 N N . VAL A 1 249 ? -20.664 -28.425 -11.098 1.00 51.75 249 VAL A N 1
ATOM 2083 C CA . VAL A 1 249 ? -21.937 -27.697 -11.217 1.00 51.75 249 VAL A CA 1
ATOM 2084 C C . VAL A 1 249 ? -22.003 -27.067 -12.607 1.00 51.75 249 VAL A C 1
ATOM 2086 O O . VAL A 1 249 ? -21.164 -26.239 -12.958 1.00 51.75 249 VAL A O 1
ATOM 2089 N N . LYS A 1 250 ? -22.999 -27.448 -13.414 1.00 53.88 250 LYS A N 1
ATOM 2090 C CA . LYS A 1 250 ? -23.224 -26.842 -14.741 1.00 53.88 250 LYS A CA 1
ATOM 2091 C C . LYS A 1 250 ? -24.247 -25.718 -14.737 1.00 53.88 250 LYS A C 1
ATOM 2093 O O . LYS A 1 250 ? -24.240 -24.886 -15.643 1.00 53.88 250 LYS A O 1
ATOM 2098 N N . THR A 1 251 ? -25.168 -25.713 -13.783 1.00 49.69 251 THR A N 1
ATOM 2099 C CA . THR A 1 251 ? -26.255 -24.735 -13.722 1.00 49.69 251 THR A CA 1
ATOM 2100 C C . THR A 1 251 ? -26.623 -24.479 -12.268 1.00 49.69 251 THR A C 1
ATOM 2102 O O . THR A 1 251 ? -26.675 -25.403 -11.456 1.00 49.69 251 THR A O 1
ATOM 2105 N N . VAL A 1 252 ? -26.838 -23.203 -11.951 1.00 55.62 252 VAL A N 1
ATOM 2106 C CA . VAL A 1 252 ? -27.315 -22.727 -10.653 1.00 55.62 252 VAL A CA 1
ATOM 2107 C C . VAL A 1 252 ? -28.565 -21.907 -10.915 1.00 55.62 252 VAL A C 1
ATOM 2109 O O . VAL A 1 252 ? -28.502 -20.907 -11.630 1.00 55.62 252 VAL A O 1
ATOM 2112 N N . THR A 1 253 ? -29.691 -22.328 -10.348 1.00 57.97 253 THR A N 1
ATOM 2113 C CA . THR A 1 253 ? -30.980 -21.651 -10.523 1.00 57.97 253 THR A CA 1
ATOM 2114 C C . THR A 1 253 ? -31.387 -21.022 -9.200 1.00 57.97 253 THR A C 1
ATOM 2116 O O . THR A 1 253 ? -31.596 -21.720 -8.209 1.00 57.97 253 THR A O 1
ATOM 2119 N N . ILE A 1 254 ? -31.474 -19.692 -9.177 1.00 61.59 254 ILE A N 1
ATOM 2120 C CA . ILE A 1 254 ? -31.814 -18.903 -7.989 1.00 61.59 254 ILE A CA 1
ATOM 2121 C C . ILE A 1 254 ? -33.253 -18.410 -8.141 1.00 61.59 254 ILE A C 1
ATOM 2123 O O . ILE A 1 254 ? -33.569 -17.680 -9.079 1.00 61.59 254 ILE A O 1
ATOM 2127 N N . HIS A 1 255 ? -34.119 -18.801 -7.210 1.00 64.88 255 HIS A N 1
ATOM 2128 C CA . HIS A 1 255 ? -35.491 -18.319 -7.121 1.00 64.88 255 HIS A CA 1
ATOM 2129 C C . HIS A 1 255 ? -35.569 -17.217 -6.070 1.00 64.88 255 HIS A C 1
ATOM 2131 O O . HIS A 1 255 ? -35.287 -17.450 -4.891 1.00 64.88 255 HIS A O 1
ATOM 2137 N N . PHE A 1 256 ? -35.976 -16.031 -6.506 1.00 61.50 256 PHE A N 1
ATOM 2138 C CA . PHE A 1 256 ? -36.265 -14.899 -5.636 1.00 61.50 256 PHE A CA 1
ATOM 2139 C C . PHE A 1 256 ? -37.748 -14.886 -5.274 1.00 61.50 256 PHE A C 1
ATOM 2141 O O . PHE A 1 256 ? -38.590 -15.246 -6.095 1.00 61.50 256 PHE A O 1
ATOM 2148 N N . ASN A 1 257 ? -38.072 -14.440 -4.065 1.00 68.38 257 ASN A N 1
ATOM 2149 C CA . ASN A 1 257 ? -39.451 -14.171 -3.689 1.00 68.38 257 ASN A CA 1
ATOM 2150 C C . ASN A 1 257 ? -39.901 -12.836 -4.306 1.00 68.38 257 ASN A C 1
ATOM 2152 O O . ASN A 1 257 ? -39.346 -11.789 -3.971 1.00 68.38 257 ASN A O 1
ATOM 2156 N N . ASP A 1 258 ? -40.932 -12.843 -5.156 1.00 61.72 258 ASP A N 1
ATOM 2157 C CA . ASP A 1 258 ? -41.392 -11.645 -5.886 1.00 61.72 258 ASP A CA 1
ATOM 2158 C C . ASP A 1 258 ? -41.799 -10.460 -4.984 1.00 61.72 258 ASP A C 1
ATOM 2160 O O . ASP A 1 258 ? -41.885 -9.324 -5.457 1.00 61.72 258 ASP A O 1
ATOM 2164 N N . ARG A 1 259 ? -42.069 -10.697 -3.690 1.00 58.78 259 ARG A N 1
ATOM 2165 C CA . ARG A 1 259 ? -42.511 -9.663 -2.740 1.00 58.78 259 ARG A CA 1
ATOM 2166 C C . ARG A 1 259 ? -41.380 -9.080 -1.900 1.00 58.78 259 ARG A C 1
ATOM 2168 O O . ARG A 1 259 ? -41.375 -7.870 -1.694 1.00 58.78 259 ARG A O 1
ATOM 2175 N N . THR A 1 260 ? -40.447 -9.901 -1.411 1.00 59.94 260 THR A N 1
ATOM 2176 C CA . THR A 1 260 ? -39.317 -9.417 -0.586 1.00 59.94 260 THR A CA 1
ATOM 2177 C C . THR A 1 260 ? -38.029 -9.202 -1.379 1.00 59.94 260 THR A C 1
ATOM 2179 O O . THR A 1 260 ? -37.146 -8.489 -0.914 1.00 59.94 260 THR A O 1
ATOM 2182 N N . LYS A 1 261 ? -37.929 -9.775 -2.589 1.00 59.66 261 LYS A N 1
ATOM 2183 C CA . LYS A 1 261 ? -36.708 -9.888 -3.412 1.00 59.66 261 LYS A CA 1
ATOM 2184 C C . LYS A 1 261 ? -35.567 -10.681 -2.759 1.00 59.66 261 LYS A C 1
ATOM 2186 O O . LYS A 1 261 ? -34.445 -10.655 -3.256 1.00 59.66 261 LYS A O 1
ATOM 2191 N N . GLU A 1 262 ? -35.845 -11.416 -1.687 1.00 58.25 262 GLU A N 1
ATOM 2192 C CA . GLU A 1 262 ? -34.881 -12.307 -1.036 1.00 58.25 262 GLU A CA 1
ATOM 2193 C C . GLU A 1 262 ? -34.792 -13.656 -1.767 1.00 58.25 262 GLU A C 1
ATOM 2195 O O . GLU A 1 262 ? -35.723 -14.067 -2.463 1.00 58.25 262 GLU A O 1
ATOM 2200 N N . ILE A 1 263 ? -33.681 -14.377 -1.590 1.00 55.41 263 ILE A N 1
ATOM 2201 C CA . ILE A 1 263 ? -33.486 -15.713 -2.171 1.00 55.41 263 ILE A CA 1
ATOM 2202 C C . ILE A 1 263 ? -34.325 -16.740 -1.401 1.00 55.41 263 ILE A C 1
ATOM 2204 O O . ILE A 1 263 ? -34.009 -17.082 -0.259 1.00 55.41 263 ILE A O 1
ATOM 2208 N N . GLU A 1 264 ? -35.362 -17.273 -2.043 1.00 64.88 264 GLU A N 1
ATOM 2209 C CA . GLU A 1 264 ? -36.268 -18.277 -1.478 1.00 64.88 264 GLU A CA 1
ATOM 2210 C C . GLU A 1 264 ? -35.713 -19.700 -1.630 1.00 64.88 264 GLU A C 1
ATOM 2212 O O . GLU A 1 264 ? -35.717 -20.475 -0.671 1.00 64.88 264 GLU A O 1
ATOM 2217 N N . ARG A 1 265 ? -35.187 -20.036 -2.816 1.00 60.41 265 ARG A N 1
ATOM 2218 C CA . ARG A 1 265 ? -34.659 -21.371 -3.143 1.00 60.41 265 ARG A CA 1
ATOM 2219 C C . ARG A 1 265 ? -33.469 -21.269 -4.095 1.00 60.41 265 ARG A C 1
ATOM 2221 O O . ARG A 1 265 ? -33.479 -20.451 -5.009 1.00 60.41 265 ARG A O 1
ATOM 2228 N N . VAL A 1 266 ? -32.483 -22.146 -3.921 1.00 50.88 266 VAL A N 1
ATOM 2229 C CA . VAL A 1 266 ? -31.381 -22.342 -4.874 1.00 50.88 266 VAL A CA 1
ATOM 2230 C C . VAL A 1 266 ? -31.332 -23.812 -5.268 1.00 50.88 266 VAL A C 1
ATOM 2232 O O . VAL A 1 266 ? -31.404 -24.678 -4.397 1.00 50.88 266 VAL A O 1
ATOM 2235 N N . GLU A 1 267 ? -31.212 -24.085 -6.563 1.00 62.66 267 GLU A N 1
ATOM 2236 C CA . GLU A 1 267 ? -31.017 -25.429 -7.114 1.00 62.66 267 GLU A CA 1
ATOM 2237 C C . GLU A 1 267 ? -29.681 -25.509 -7.863 1.00 62.66 267 GLU A C 1
ATOM 2239 O O . GLU A 1 267 ? -29.252 -24.535 -8.489 1.00 62.66 267 GLU A O 1
ATOM 2244 N N . PHE A 1 268 ? -29.020 -26.667 -7.777 1.00 54.44 268 PHE A N 1
ATOM 2245 C CA . PHE A 1 268 ? -27.684 -26.914 -8.320 1.00 54.44 268 PHE A CA 1
ATOM 2246 C C . PHE A 1 268 ? -27.688 -28.210 -9.141 1.00 54.44 268 PHE A C 1
ATOM 2248 O O . PHE A 1 268 ? -27.932 -29.282 -8.586 1.00 54.44 268 PHE A O 1
ATOM 2255 N N . ASP A 1 269 ? -27.371 -28.128 -10.434 1.00 57.38 269 ASP A N 1
ATOM 2256 C CA . ASP A 1 269 ? -27.204 -29.309 -11.291 1.00 57.38 269 ASP A CA 1
ATOM 2257 C C . ASP A 1 269 ? -25.732 -29.746 -11.321 1.00 57.38 269 ASP A C 1
ATOM 2259 O O . ASP A 1 269 ? -24.908 -29.189 -12.058 1.00 57.38 269 ASP A O 1
ATOM 2263 N N . GLU A 1 270 ? -25.399 -30.754 -10.508 1.00 52.44 270 GLU A N 1
ATOM 2264 C CA . GLU A 1 270 ? -24.075 -31.384 -10.474 1.00 52.44 270 GLU A CA 1
ATOM 2265 C C . GLU A 1 270 ? -23.954 -32.583 -11.428 1.00 52.44 270 GLU A C 1
ATOM 2267 O O . GLU A 1 270 ? -24.741 -33.533 -11.410 1.00 52.44 270 GLU A O 1
ATOM 2272 N N . HIS A 1 271 ? -22.878 -32.590 -12.216 1.00 55.59 271 HIS A N 1
ATOM 2273 C CA . HIS A 1 271 ? -22.471 -33.704 -13.064 1.00 55.59 271 HIS A CA 1
ATOM 2274 C C . HIS A 1 271 ? -20.986 -34.025 -12.853 1.00 55.59 271 HIS A C 1
ATOM 2276 O O . HIS A 1 271 ? -20.108 -33.363 -13.405 1.00 55.59 271 HIS A O 1
ATOM 2282 N N . GLY A 1 272 ? -20.707 -35.077 -12.081 1.00 53.97 272 GLY A N 1
ATOM 2283 C CA . GLY A 1 272 ? -19.361 -35.620 -11.876 1.00 53.97 272 GLY A CA 1
ATOM 2284 C C . GLY A 1 272 ? -19.188 -37.010 -12.495 1.00 53.97 272 GLY A C 1
ATOM 2285 O O . GLY A 1 272 ? -20.131 -37.798 -12.547 1.00 53.97 272 GLY A O 1
ATOM 2286 N N . LEU A 1 273 ? -17.967 -37.332 -12.931 1.00 57.06 273 LEU A N 1
ATOM 2287 C CA . LEU A 1 273 ? -17.590 -38.670 -13.396 1.00 57.06 273 LEU A CA 1
ATOM 2288 C C . LEU A 1 273 ? -16.744 -39.369 -12.322 1.00 57.06 273 LEU A C 1
ATOM 2290 O O . LEU A 1 273 ? -15.605 -38.976 -12.075 1.00 57.06 273 LEU A O 1
ATOM 2294 N N . ILE A 1 274 ? -17.286 -40.410 -11.687 1.00 67.75 274 ILE A N 1
ATOM 2295 C CA . ILE A 1 274 ? -16.538 -41.236 -10.726 1.00 67.75 274 ILE A CA 1
ATOM 2296 C C . ILE A 1 274 ? -15.758 -42.304 -11.506 1.00 67.75 274 ILE A C 1
ATOM 2298 O O . ILE A 1 274 ? -16.327 -42.993 -12.350 1.00 67.75 274 ILE A O 1
ATOM 2302 N N . GLN A 1 275 ? -14.460 -42.444 -11.226 1.00 64.94 275 GLN A N 1
ATOM 2303 C CA . GLN A 1 275 ? -13.555 -43.399 -11.880 1.00 64.94 275 GLN A CA 1
ATOM 2304 C C . GLN A 1 275 ? -12.754 -44.220 -10.854 1.00 64.94 275 GLN A C 1
ATOM 2306 O O . GLN A 1 275 ? -12.656 -43.842 -9.683 1.00 64.94 275 GLN A O 1
ATOM 2311 N N . GLY A 1 276 ? -12.167 -45.330 -11.315 1.00 71.69 276 GLY A N 1
ATOM 2312 C CA . GLY A 1 276 ? -11.310 -46.217 -10.519 1.00 71.69 276 GLY A CA 1
ATOM 2313 C C . GLY A 1 276 ? -12.036 -46.896 -9.356 1.00 71.69 276 GLY A C 1
ATOM 2314 O O . GLY A 1 276 ? -13.258 -47.037 -9.361 1.00 71.69 276 GLY A O 1
ATOM 2315 N N . ASP A 1 277 ? -11.280 -47.272 -8.329 1.00 71.62 277 ASP A N 1
ATOM 2316 C CA . ASP A 1 277 ? -11.709 -48.076 -7.176 1.00 71.62 277 ASP A CA 1
ATOM 2317 C C . ASP A 1 277 ? -12.969 -47.524 -6.481 1.00 71.62 277 ASP A C 1
ATOM 2319 O O . ASP A 1 277 ? -13.815 -48.274 -5.992 1.00 71.62 277 ASP A O 1
ATOM 2323 N N . LYS A 1 278 ? -13.135 -46.192 -6.466 1.00 70.25 278 LYS A N 1
ATOM 2324 C CA . LYS A 1 278 ? -14.323 -45.526 -5.908 1.00 70.25 278 LYS A CA 1
ATOM 2325 C C . LYS A 1 278 ? -15.589 -45.820 -6.715 1.00 70.25 278 LYS A C 1
ATOM 2327 O O . LYS A 1 278 ? -16.657 -45.958 -6.124 1.00 70.25 278 LYS A O 1
ATOM 2332 N N . ALA A 1 279 ? -15.482 -45.941 -8.039 1.00 71.69 279 ALA A N 1
ATOM 2333 C CA . ALA A 1 279 ? -16.599 -46.355 -8.881 1.00 71.69 279 ALA A CA 1
ATOM 2334 C C . ALA A 1 279 ? -16.976 -47.816 -8.597 1.00 71.69 279 ALA A C 1
ATOM 2336 O O . ALA A 1 279 ? -18.157 -48.105 -8.425 1.00 71.69 279 ALA A O 1
ATOM 2337 N N . GLU A 1 280 ? -16.000 -48.721 -8.459 1.00 71.81 280 GLU A N 1
ATOM 2338 C CA . GLU A 1 280 ? -16.272 -50.124 -8.112 1.00 71.81 280 GLU A CA 1
ATOM 2339 C C . GLU A 1 280 ? -16.953 -50.276 -6.748 1.00 71.81 280 GLU A C 1
ATOM 2341 O O . GLU A 1 280 ? -17.910 -51.040 -6.618 1.00 71.81 280 GLU A O 1
ATOM 2346 N N . GLN A 1 281 ? -16.504 -49.527 -5.736 1.00 73.25 281 GLN A N 1
ATOM 2347 C CA . GLN A 1 281 ? -17.130 -49.526 -4.412 1.00 73.25 281 GLN A CA 1
ATOM 2348 C C . GLN A 1 281 ? -18.582 -49.032 -4.474 1.00 73.25 281 GLN A C 1
ATOM 2350 O O . GLN A 1 281 ? -19.470 -49.692 -3.935 1.00 73.25 281 GLN A O 1
ATOM 2355 N N . VAL A 1 282 ? -18.852 -47.926 -5.178 1.00 74.06 282 VAL A N 1
ATOM 2356 C CA . VAL A 1 282 ? -20.217 -47.392 -5.346 1.00 74.06 282 VAL A CA 1
ATOM 2357 C C . VAL A 1 282 ? -21.106 -48.353 -6.143 1.00 74.06 282 VAL A C 1
ATOM 2359 O O . VAL A 1 282 ? -22.236 -48.612 -5.730 1.00 74.06 282 VAL A O 1
ATOM 2362 N N . MET A 1 283 ? -20.604 -48.944 -7.234 1.00 73.19 283 MET A N 1
ATOM 2363 C CA . MET A 1 283 ? -21.343 -49.952 -8.004 1.00 73.19 283 MET A CA 1
ATOM 2364 C C . MET A 1 283 ? -21.665 -51.186 -7.154 1.00 73.19 283 MET A C 1
ATOM 2366 O O . MET A 1 283 ? -22.799 -51.657 -7.182 1.00 73.19 283 MET A O 1
ATOM 2370 N N . ARG A 1 284 ? -20.721 -51.663 -6.332 1.00 74.75 284 ARG A N 1
ATOM 2371 C CA . ARG A 1 284 ? -20.934 -52.799 -5.420 1.00 74.75 284 ARG A CA 1
ATOM 2372 C C . ARG A 1 284 ? -21.978 -52.494 -4.342 1.00 74.75 284 ARG A C 1
ATOM 2374 O O . ARG A 1 284 ? -22.845 -53.327 -4.102 1.00 74.75 284 ARG A O 1
ATOM 2381 N N . ILE A 1 285 ? -21.931 -51.308 -3.729 1.00 77.31 285 ILE A N 1
ATOM 2382 C CA . ILE A 1 285 ? -22.892 -50.872 -2.697 1.00 77.31 285 ILE A CA 1
ATOM 2383 C C . ILE A 1 285 ? -24.310 -50.729 -3.273 1.00 77.31 285 ILE A C 1
ATOM 2385 O O . ILE A 1 285 ? -25.279 -51.108 -2.622 1.00 77.31 285 ILE A O 1
ATOM 2389 N N . LEU A 1 286 ? -24.440 -50.219 -4.501 1.00 74.56 286 LEU A N 1
ATOM 2390 C CA . LEU A 1 286 ? -25.727 -50.039 -5.186 1.00 74.56 286 LEU A CA 1
ATOM 2391 C C . LEU A 1 286 ? -26.176 -51.280 -5.993 1.00 74.56 286 LEU A C 1
ATOM 2393 O O . LEU A 1 286 ? -27.211 -51.244 -6.664 1.00 74.56 286 LEU A O 1
ATOM 2397 N N . GLY A 1 287 ? -25.410 -52.377 -5.942 1.00 74.50 287 GLY A N 1
ATOM 2398 C CA . GLY A 1 287 ? -25.685 -53.630 -6.652 1.00 74.50 287 GLY A CA 1
ATOM 2399 C C . GLY A 1 287 ? -25.774 -53.473 -8.174 1.00 74.50 287 GLY A C 1
ATOM 2400 O O . GLY A 1 287 ? -26.647 -54.084 -8.793 1.00 74.50 287 GLY A O 1
ATOM 2401 N N . LEU A 1 288 ? -24.963 -52.594 -8.765 1.00 76.88 288 LEU A N 1
ATOM 2402 C CA . LEU A 1 288 ? -25.006 -52.212 -10.178 1.00 76.88 288 LEU A CA 1
ATOM 2403 C C . LEU A 1 288 ? -24.084 -53.079 -11.037 1.00 76.88 288 LEU A C 1
ATOM 2405 O O . LEU A 1 288 ? -22.894 -53.205 -10.759 1.00 76.88 288 LEU A O 1
ATOM 2409 N N . ASP A 1 289 ? -24.640 -53.597 -12.130 1.00 71.06 289 ASP A N 1
ATOM 2410 C CA . ASP A 1 289 ? -23.906 -54.318 -13.171 1.00 71.06 289 ASP A CA 1
ATOM 2411 C C . ASP A 1 289 ? -23.522 -53.379 -14.327 1.00 71.06 289 ASP A C 1
ATOM 2413 O O . ASP A 1 289 ? -24.085 -52.285 -14.482 1.00 71.06 289 ASP A O 1
ATOM 2417 N N . ASN A 1 290 ? -22.643 -53.854 -15.214 1.00 67.12 290 ASN A N 1
ATOM 2418 C CA . ASN A 1 290 ? -22.345 -53.199 -16.490 1.00 67.12 290 ASN A CA 1
ATOM 2419 C C . ASN A 1 290 ? -23.635 -52.860 -17.269 1.00 67.12 290 ASN A C 1
ATOM 2421 O O . ASN A 1 290 ? -24.572 -53.656 -17.333 1.00 67.12 290 ASN A O 1
ATOM 2425 N N . TYR A 1 291 ? -23.674 -51.673 -17.883 1.00 65.94 291 TYR A N 1
ATOM 2426 C CA . TYR A 1 291 ? -24.821 -51.142 -18.645 1.00 65.94 291 TYR A CA 1
ATOM 2427 C C . TYR A 1 291 ? -26.138 -50.978 -17.854 1.00 65.94 291 TYR A C 1
ATOM 2429 O O . TYR A 1 291 ? -27.225 -50.917 -18.445 1.00 65.94 291 TYR A O 1
ATOM 2437 N N . SER A 1 292 ? -26.060 -50.856 -16.526 1.00 65.38 292 SER A N 1
ATOM 2438 C CA . SER A 1 292 ? -27.179 -50.410 -15.690 1.00 65.38 292 SER A CA 1
ATOM 2439 C C . SER A 1 292 ? -27.199 -48.884 -15.494 1.00 65.38 292 SER A C 1
ATOM 2441 O O . SER A 1 292 ? -26.235 -48.169 -15.765 1.00 65.38 292 SER A O 1
ATOM 2443 N N . THR A 1 293 ? -28.342 -48.355 -15.065 1.00 70.69 293 THR A N 1
ATOM 2444 C CA . THR A 1 293 ? -28.518 -46.952 -14.670 1.00 70.69 293 THR A CA 1
ATOM 2445 C C . THR A 1 293 ? -29.440 -46.915 -13.461 1.00 70.69 293 THR A C 1
ATOM 2447 O O . THR A 1 293 ? -30.484 -47.573 -13.473 1.00 70.69 293 THR A O 1
ATOM 2450 N N . ILE A 1 294 ? -29.079 -46.147 -12.435 1.00 75.25 294 ILE A N 1
ATOM 2451 C CA . ILE A 1 294 ? -29.932 -45.896 -11.274 1.00 75.25 294 ILE A CA 1
ATOM 2452 C C . ILE A 1 294 ? -30.133 -44.392 -11.104 1.00 75.25 294 ILE A C 1
ATOM 2454 O O . ILE A 1 294 ? -29.190 -43.611 -11.172 1.00 75.25 294 ILE A O 1
ATOM 2458 N N . GLU A 1 295 ? -31.386 -44.005 -10.923 1.00 75.44 295 GLU A N 1
ATOM 2459 C CA . GLU A 1 295 ? -31.830 -42.650 -10.602 1.00 75.44 295 GLU A CA 1
ATOM 2460 C C . GLU A 1 295 ? -32.331 -42.693 -9.149 1.00 75.44 295 GLU A C 1
ATOM 2462 O O . GLU A 1 295 ? -33.084 -43.606 -8.796 1.00 75.44 295 GLU A O 1
ATOM 2467 N N . ILE A 1 296 ? -31.865 -41.779 -8.293 1.00 75.00 296 ILE A N 1
ATOM 2468 C CA . ILE A 1 296 ? -32.110 -41.789 -6.842 1.00 75.00 296 ILE A CA 1
ATOM 2469 C C . ILE A 1 296 ? -32.651 -40.419 -6.431 1.00 75.00 296 ILE A C 1
ATOM 2471 O O . ILE A 1 296 ? -31.930 -39.429 -6.482 1.00 75.00 296 ILE A O 1
ATOM 2475 N N . ASN A 1 297 ? -33.913 -40.382 -6.006 1.00 72.94 297 ASN A N 1
ATOM 2476 C CA . ASN A 1 297 ? -34.640 -39.165 -5.663 1.00 72.94 297 ASN A CA 1
ATOM 2477 C C . ASN A 1 297 ? -35.071 -39.217 -4.187 1.00 72.94 297 ASN A C 1
ATOM 2479 O O . ASN A 1 297 ? -35.958 -39.989 -3.800 1.00 72.94 297 ASN A O 1
ATOM 2483 N N . THR A 1 298 ? -34.424 -38.397 -3.361 1.00 66.81 298 THR A N 1
ATOM 2484 C CA . THR A 1 298 ? -34.648 -38.299 -1.910 1.00 66.81 298 THR A CA 1
ATOM 2485 C C . THR A 1 298 ? -35.714 -37.248 -1.609 1.00 66.81 298 THR A C 1
ATOM 2487 O O . THR A 1 298 ? -35.592 -36.111 -2.057 1.00 66.81 298 THR A O 1
ATOM 2490 N N . ARG A 1 299 ? -36.760 -37.606 -0.852 1.00 56.72 299 ARG A N 1
ATOM 2491 C CA . ARG A 1 299 ? -37.888 -36.702 -0.544 1.00 56.72 299 ARG A CA 1
ATOM 2492 C C . ARG A 1 299 ? -37.741 -35.993 0.804 1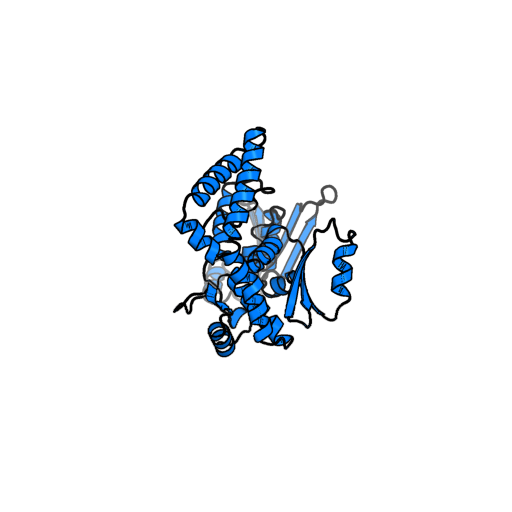.00 56.72 299 ARG A C 1
ATOM 2494 O O . ARG A 1 299 ? -38.222 -34.878 0.966 1.00 56.72 299 ARG A O 1
ATOM 2501 N N . ASP A 1 300 ? -37.081 -36.639 1.759 1.00 64.19 300 ASP A N 1
ATOM 2502 C CA . ASP A 1 300 ? -36.759 -36.107 3.084 1.00 64.19 300 ASP A CA 1
ATOM 2503 C C . ASP A 1 300 ? -35.543 -36.863 3.671 1.00 64.19 300 ASP A C 1
ATOM 2505 O O . ASP A 1 300 ? -34.984 -37.747 3.025 1.00 64.19 300 ASP A O 1
ATOM 2509 N N . LYS A 1 301 ? -35.116 -36.548 4.903 1.00 60.91 301 LYS A N 1
ATOM 2510 C CA . LYS A 1 301 ? -33.937 -37.174 5.549 1.00 60.91 301 LYS A CA 1
ATOM 2511 C C . LYS A 1 301 ? -34.084 -38.674 5.894 1.00 60.91 301 LYS A C 1
ATOM 2513 O O . LYS A 1 301 ? -33.155 -39.243 6.462 1.00 60.91 301 LYS A O 1
ATOM 2518 N N . LYS A 1 302 ? -35.232 -39.298 5.625 1.00 66.25 302 LYS A N 1
ATOM 2519 C CA . LYS A 1 302 ? -35.563 -40.701 5.933 1.00 66.25 302 LYS A CA 1
ATOM 2520 C C . LYS A 1 302 ? -36.149 -41.463 4.736 1.00 66.25 302 LYS A C 1
ATOM 2522 O O . LYS A 1 302 ? -36.071 -42.688 4.725 1.00 66.25 302 LYS A O 1
ATOM 2527 N N . THR A 1 303 ? -36.711 -40.767 3.746 1.00 61.44 303 THR A N 1
ATOM 2528 C CA . THR A 1 303 ? -37.454 -41.374 2.630 1.00 61.44 303 THR A CA 1
ATOM 2529 C C . THR A 1 303 ? -36.766 -41.141 1.283 1.00 61.44 303 THR A C 1
ATOM 2531 O O . THR A 1 303 ? -36.636 -40.008 0.812 1.00 61.44 303 THR A O 1
ATOM 2534 N N . LEU A 1 304 ? -36.377 -42.237 0.629 1.00 76.25 304 LEU A N 1
ATOM 2535 C CA . LEU A 1 304 ? -35.653 -42.258 -0.642 1.00 76.25 304 LEU A CA 1
ATOM 2536 C C . LEU A 1 304 ? -36.383 -43.155 -1.646 1.00 76.25 304 LEU A C 1
ATOM 2538 O O . LEU A 1 304 ? -36.779 -44.272 -1.324 1.00 76.25 304 LEU A O 1
ATOM 2542 N N . SER A 1 305 ? -36.549 -42.658 -2.870 1.00 73.75 305 SER A N 1
ATOM 2543 C CA . SER A 1 305 ? -37.107 -43.402 -4.002 1.00 73.75 305 SER A CA 1
ATOM 2544 C C . SER A 1 305 ? -36.019 -43.660 -5.043 1.00 73.75 305 SER A C 1
ATOM 2546 O O . SER A 1 305 ? -35.134 -42.827 -5.233 1.00 73.75 305 SER A O 1
ATOM 2548 N N . PHE A 1 306 ? -36.056 -44.813 -5.712 1.00 76.62 306 PHE A N 1
ATOM 2549 C CA . PHE A 1 306 ? -35.071 -45.159 -6.736 1.00 76.62 306 PHE A CA 1
ATOM 2550 C C . PHE A 1 306 ? -35.723 -45.793 -7.963 1.00 76.62 306 PHE A C 1
ATOM 2552 O O . PHE A 1 306 ? -36.797 -46.391 -7.889 1.00 76.62 306 PHE A O 1
ATOM 2559 N N . LYS A 1 307 ? -35.045 -45.681 -9.104 1.00 75.62 307 LYS A N 1
ATOM 2560 C CA . LYS A 1 307 ? -35.506 -46.189 -10.396 1.00 75.62 307 LYS A CA 1
ATOM 2561 C C . LYS A 1 307 ? -34.320 -46.781 -11.148 1.00 75.62 307 LYS A C 1
ATOM 2563 O O . LYS A 1 307 ? -33.436 -46.062 -11.609 1.00 75.62 307 LYS A O 1
ATOM 2568 N N . ARG A 1 308 ? -34.285 -48.114 -11.242 1.00 77.69 308 ARG A N 1
ATOM 2569 C CA . ARG A 1 308 ? -33.238 -48.876 -11.941 1.00 77.69 308 ARG A CA 1
ATOM 2570 C C . ARG A 1 308 ? -33.680 -49.186 -13.370 1.00 77.69 308 ARG A C 1
ATOM 2572 O O . ARG A 1 308 ? -34.783 -49.679 -13.587 1.00 77.69 308 ARG A O 1
ATOM 2579 N N . LYS A 1 309 ? -32.795 -48.960 -14.339 1.00 75.25 309 LYS A N 1
ATOM 2580 C CA . LYS A 1 309 ? -32.878 -49.501 -15.702 1.00 75.25 309 LYS A CA 1
ATOM 2581 C C . LYS A 1 309 ? -31.691 -50.441 -15.911 1.00 75.25 309 LYS A C 1
ATOM 2583 O O . LYS A 1 309 ? -30.561 -50.077 -15.603 1.00 75.25 309 LYS A O 1
ATOM 2588 N N . GLN A 1 310 ? -31.933 -51.636 -16.442 1.00 74.94 310 GLN A N 1
ATOM 2589 C CA . GLN A 1 310 ? -30.885 -52.565 -16.876 1.00 74.94 310 GLN A CA 1
ATOM 2590 C C . GLN A 1 310 ? -31.061 -52.789 -18.377 1.00 74.94 310 GLN A C 1
ATOM 2592 O O . GLN A 1 310 ? -32.144 -53.185 -18.808 1.00 74.94 310 GLN A O 1
ATOM 2597 N N . LYS A 1 311 ? -30.023 -52.530 -19.177 1.00 68.38 311 LYS A N 1
ATOM 2598 C CA . LYS A 1 311 ? -30.016 -52.939 -20.584 1.00 68.38 311 LYS A CA 1
ATOM 2599 C C . LYS A 1 311 ? -29.546 -54.388 -20.658 1.00 68.38 311 LYS A C 1
ATOM 2601 O O . LYS A 1 311 ? -28.463 -54.702 -20.175 1.00 68.38 311 LYS A O 1
ATOM 2606 N N . ARG A 1 312 ? -30.351 -55.256 -21.266 1.00 60.22 312 ARG A N 1
ATOM 2607 C CA . ARG A 1 312 ? -29.927 -56.588 -21.707 1.00 60.22 312 ARG A CA 1
ATOM 2608 C C . ARG A 1 312 ? -29.977 -56.600 -23.225 1.00 60.22 312 ARG A C 1
ATOM 2610 O O . ARG A 1 312 ? -31.001 -56.228 -23.794 1.00 60.22 312 ARG A O 1
ATOM 2617 N N . TYR A 1 313 ? -28.875 -56.990 -23.847 1.00 59.28 313 TYR A N 1
ATOM 2618 C CA . TYR A 1 313 ? -28.880 -57.421 -25.239 1.00 59.28 313 TYR A CA 1
ATOM 2619 C C . TYR A 1 313 ? -29.259 -58.908 -25.258 1.00 59.28 313 TYR A C 1
ATOM 2621 O O . TYR A 1 313 ? -28.948 -59.626 -24.303 1.00 59.28 313 TYR A O 1
ATOM 2629 N N . ILE A 1 314 ? -29.979 -59.319 -26.299 1.00 56.12 314 ILE A N 1
ATOM 2630 C CA . ILE A 1 314 ? -30.406 -60.696 -26.580 1.00 56.12 314 ILE A CA 1
ATOM 2631 C C . ILE A 1 314 ? -29.784 -61.067 -27.924 1.00 56.12 314 ILE A C 1
ATOM 2633 O O . ILE A 1 314 ? -29.854 -60.190 -28.815 1.00 56.12 314 ILE A O 1
#

Radius of gyration: 27.2 Å; Cα contacts (8 Å, |Δi|>4): 297; chains: 1; bounding box: 62×85×54 Å

Mean predicted aligned error: 16.69 Å

Foldseek 3Di:
DDQQLDPPPDDPDDPVVVVLVVVVVCLQPPFDADLVLLVADPVRVVVCVVVVLQCLCPPPDPTHDRPLSSLSSNVVVVCVVVVNDVVLSSVVSCQFQVVQLVVLVRLVRLVVLLVVLVVCVVVVNDDPVSVVSNVVSVVQNPPPVSSNVVSNNDTNSSSLVSCCLPVVFWWKWWQAPVSDIDIDGDDPVCPPVPDVPVVVVPGDTDIDTSNVSVVSSCPPVNCLSSVVDPPPQDPVNNVVSVLVPPPQWPDKDFDADPPPRHTPDI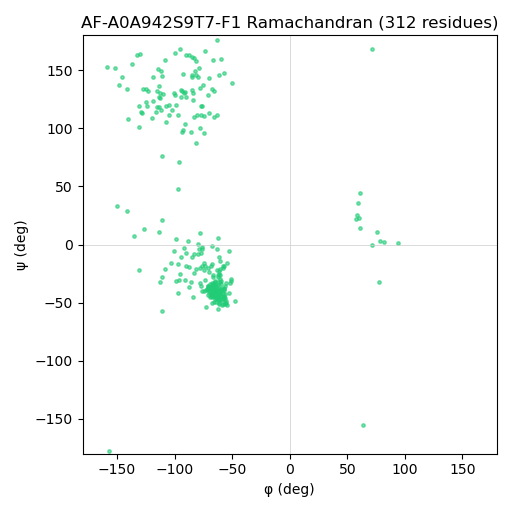DTDGDDDDDDPVVVVVCVVVVHDPQKDKDWDADDPPDIDMDIDHDDDD

Nearest PDB structures (foldseek):
  3pjv-assembly1_F  TM=2.221E-01  e=8.424E-01  Pseudomonas fluorescens Pf0-1

Secondary structure (DSSP, 8-state):
--SSS--GGG----HHHHHHHHHHHHHHHS--B-GGGGT--HHHHHHHHHTTTTGGG-SS--PPBPHHHHHHHHHHHHHHHTT--HHHHHHHHIIIIIHHHHHTHHHHHHHHHHHHHHHHHHTT---HHHHHHHHHHHHHHH-HHHHHHHHHH--HHHHHHHHHHHH--EEEEEEETTS-EEEEEE-TT-TT--HHHHHHHTS-EEEEEHHHHHHTTS-TTTHHHHGGG-TTS-HHHHHHHHHTT-TTEEEEEEEEPTTT--EEEEEEEE-----THHHHHHHHHTTPPTTEEEEEEE-SSS-EEEEEEE----

pLDDT: mean 71.08, std 19.24, range [26.09, 96.31]